Protein AF-A0A1D6QJV2-F1 (afdb_monomer)

Organism: Zea mays (NCBI:txid4577)

Mean predicted aligned error: 17.85 Å

Sequence (329 aa):
MAPPARPPRAGEDLEEGTGESSPPPRSPRASNPDCHEVQRKICERLRQTGRHDRTLADPTFNARFARHLERLPRRYLLDLDLDDKLEDVLLHWGILDECADPNKRPVFRARFIKYKTVPREDDGIGHDQDHEEPCQKLLEDLSLERRKIADRNDSLSISSRGDLKTVLLHEIIFSSIDKPKLLSRLTALLSEVGLNIQEAHVYSTKDGFCLDVFVVDGWKTEETDELIAAIKETLTQKNASPSNSTNSSTPEKIVDLQQQVGDYEIDLSMLTRGDKIASGSSADLYRGTYKGHDVAIKCLRSLYLNNPSEVEFLQEVLILRQDFAIHNC

Foldseek 3Di:
DDDDDDDDDDDDDDDDDDDDDDDDDDDPDPPQPDLVNLLVLLLVLVVVVVPCVVLSPPPCNSVVLSVLSQQWDSVVSVPDPSVPCSVVSVVLVVCVVLQVDPVCPWDKDKAWDDKDKDFDPDPDDDDDDDDDDDPDDDPVVVPPPPDDDDDDDDDDPPDDDGDIDIWTKMKMKIKHFDDPCPVLVLLVLCVVLVKAFLAWDWIATNVRMIIIMTIITRDDDRDCPVVVVSSVVSVVVVVVDPDDDPDDCLVVLLVVLDVLLDDDPQPCVQKAWDAFPDDDPFWTWTWIAHPNDIDIDTGGDPVPPDSSVSSSVSSVSNNVVSVVVVPPD

Secondary structure (DSSP, 8-state):
---PPPPPPP-----------PPP---S---PPPHHHHHHHHHHHHHHH-S-HHHHT-TTHHHHHHHHHHHS-HHHHHH--TTTSHHHHHHHHHHHHHHTSGGGPSEEEEEEEEEEEEE----------------SSSSSGGG--------------------EEEEEEEEEEEEEE--TTHHHHHHHHHHHHT-EEEEEEEEE-TTSEEEEEEEEE---SS--HHHHHHHHHHHHHHHH--S----S-HHHHHHHHHHHH------GGGEEEEEEEEE-SSEEEEEEEETTEEEEEEEE-GGG-SHHHHHHHHHHHHHHHHHHHHT--

InterPro domains:
  IPR002912 ACT domain [PF01842] (171-229)
  IPR002912 ACT domain [PS51671] (171-245)
  IPR010043 Bifunctional uridylyltransferase/uridylyl-removing enzyme [PTHR47320] (160-251)
  IPR011009 Protein kinase-like domain superfamily [SSF56112] (248-322)
  IPR045865 ACT-like domain [SSF55021] (170-235)

pLDDT: mean 72.57, std 21.22, range [28.59, 96.62]

Radius of gyration: 27.38 Å; Cα contacts (8 Å, |Δi|>4): 320; chains: 1; bounding box: 54×128×54 Å

Nearest PDB structures (foldseek):
  6wo1-assembly1_B  TM=7.821E-01  e=2.777E-01  Saccharomyces cerevisiae
  1u8s-assembly1_B  TM=3.225E-01  e=4.456E-02  Vibrio cholerae
  7jsr-assembly1_A  TM=3.335E-01  e=4.456E-02  Mycolicibacterium smegmatis MC2 155
  6u9d-assembly2_S-2  TM=4.796E-01  e=5.898E-01  Saccharomyces cerevisiae
  8gbk-assembly1_G  TM=3.337E-01  e=9.573E-01  Synechocystis sp. PCC 6803 substr. Kazusa

Solvent-accessible surface area (backbone atoms only — not comparable to full-atom values): 20798 Å² total; per-residue (Å²): 136,84,83,88,82,82,85,83,83,92,83,81,85,81,82,81,78,84,77,88,75,83,79,77,89,76,70,86,70,75,75,73,82,49,67,68,57,54,49,49,52,49,54,52,52,47,59,73,67,62,81,44,55,76,61,68,65,38,86,60,39,63,63,55,49,51,55,54,59,70,34,43,47,73,64,61,69,69,72,49,46,81,87,82,42,53,67,52,54,57,50,53,48,51,47,54,59,50,34,67,40,75,90,50,49,70,33,76,49,62,42,61,73,50,79,43,80,38,79,58,86,68,89,76,82,88,81,82,89,78,94,78,88,84,82,89,80,70,73,69,72,78,73,72,80,86,78,83,81,87,84,78,96,73,91,79,84,79,71,98,66,83,68,63,42,80,42,44,33,32,39,38,39,39,28,37,74,57,56,93,66,50,64,57,54,47,56,51,49,42,48,70,76,51,37,45,76,66,44,78,50,77,42,61,30,76,86,46,32,32,45,37,38,33,34,28,32,68,56,91,64,73,68,40,68,64,54,54,47,50,55,50,49,56,53,48,56,58,67,74,50,90,64,91,77,89,82,71,66,56,70,59,53,43,51,54,43,51,60,72,58,46,93,73,84,72,62,61,90,53,47,44,81,56,60,77,74,48,76,58,101,62,33,39,31,23,37,26,35,44,88,88,40,83,40,80,46,78,44,70,45,77,94,56,72,43,71,72,48,48,46,49,47,48,52,52,52,46,48,57,52,47,62,59,59,69,76,76,114

Structure (mmCIF, N/CA/C/O backbone):
data_AF-A0A1D6QJV2-F1
#
_entry.id   AF-A0A1D6QJV2-F1
#
loop_
_atom_site.group_PDB
_atom_site.id
_atom_site.type_symbol
_atom_site.label_atom_id
_atom_site.label_alt_id
_atom_site.label_comp_id
_atom_site.label_asym_id
_atom_site.label_entity_id
_atom_site.label_seq_id
_atom_site.pdbx_PDB_ins_code
_atom_site.Cartn_x
_atom_site.Cartn_y
_atom_site.Cartn_z
_atom_site.occupancy
_atom_site.B_iso_or_equiv
_atom_site.auth_seq_id
_atom_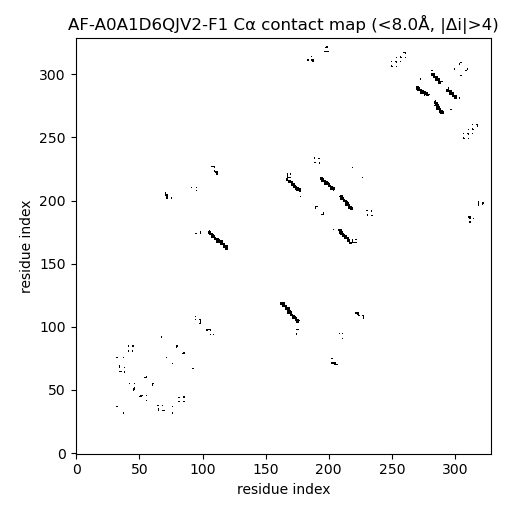site.auth_comp_id
_atom_site.auth_asym_id
_atom_site.auth_atom_id
_atom_site.pdbx_PDB_model_num
ATOM 1 N N . MET A 1 1 ? -8.621 -82.102 5.450 1.00 39.91 1 MET A N 1
ATOM 2 C CA . MET A 1 1 ? -7.358 -81.334 5.526 1.00 39.91 1 MET A CA 1
ATOM 3 C C . MET A 1 1 ? -7.179 -80.591 4.215 1.00 39.91 1 MET A C 1
ATOM 5 O O . MET A 1 1 ? -7.294 -81.217 3.172 1.00 39.91 1 MET A O 1
ATOM 9 N N . ALA A 1 2 ? -7.006 -79.270 4.295 1.00 40.53 2 ALA A N 1
ATOM 10 C CA . ALA A 1 2 ? -6.766 -78.358 3.175 1.00 40.53 2 ALA A CA 1
ATOM 11 C C . ALA A 1 2 ? -5.321 -78.491 2.626 1.00 40.53 2 ALA A C 1
ATOM 13 O O . ALA A 1 2 ? -4.521 -79.235 3.196 1.00 40.53 2 ALA A O 1
ATOM 14 N N . PRO A 1 3 ? -4.958 -77.700 1.603 1.00 47.50 3 PRO A N 1
ATOM 15 C CA . PRO A 1 3 ? -4.314 -76.440 1.971 1.00 47.50 3 PRO A CA 1
ATOM 16 C C . PRO A 1 3 ? -5.036 -75.213 1.386 1.00 47.50 3 PRO A C 1
ATOM 18 O O . PRO A 1 3 ? -5.566 -75.282 0.277 1.00 47.50 3 PRO A O 1
ATOM 21 N N . PRO A 1 4 ? -5.069 -74.083 2.115 1.00 47.97 4 PRO A N 1
ATOM 22 C CA . PRO A 1 4 ? -5.589 -72.825 1.600 1.00 47.97 4 PRO A CA 1
ATOM 23 C C . PRO A 1 4 ? -4.539 -72.086 0.759 1.00 47.97 4 PRO A C 1
ATOM 25 O O . PRO A 1 4 ? -3.358 -72.020 1.111 1.00 47.97 4 PRO A O 1
ATOM 28 N N . ALA A 1 5 ? -5.004 -71.497 -0.342 1.00 42.12 5 ALA A N 1
ATOM 29 C CA . ALA A 1 5 ? -4.245 -70.581 -1.178 1.00 42.12 5 ALA A CA 1
ATOM 30 C C . ALA A 1 5 ? -4.168 -69.182 -0.538 1.00 42.12 5 ALA A C 1
ATOM 32 O O . ALA A 1 5 ? -5.112 -68.694 0.082 1.00 42.12 5 ALA A O 1
ATOM 33 N N . ARG A 1 6 ? -2.997 -68.565 -0.689 1.00 47.88 6 ARG A N 1
ATOM 34 C CA . ARG A 1 6 ? -2.596 -67.238 -0.203 1.00 47.88 6 ARG A CA 1
ATOM 35 C C . ARG A 1 6 ? -3.441 -66.117 -0.852 1.00 47.88 6 ARG A C 1
ATOM 37 O O . ARG A 1 6 ? -3.677 -66.199 -2.055 1.00 47.88 6 ARG A O 1
ATOM 44 N N . PRO A 1 7 ? -3.832 -65.051 -0.124 1.00 45.81 7 PRO A N 1
ATOM 45 C CA . PRO A 1 7 ? -4.563 -63.931 -0.715 1.00 45.81 7 PRO A CA 1
ATOM 46 C C . PRO A 1 7 ? -3.625 -62.996 -1.508 1.00 45.81 7 PRO A C 1
ATOM 48 O O . PRO A 1 7 ? -2.493 -62.759 -1.063 1.00 45.81 7 PRO A O 1
ATOM 51 N N . PRO A 1 8 ? -4.060 -62.439 -2.655 1.00 40.38 8 PRO A N 1
ATOM 52 C CA . PRO A 1 8 ? -3.356 -61.359 -3.331 1.00 40.38 8 PRO A CA 1
ATOM 53 C C . PRO A 1 8 ? -3.698 -59.990 -2.720 1.00 40.38 8 PRO A C 1
ATOM 55 O O . PRO A 1 8 ? -4.749 -59.785 -2.117 1.00 40.38 8 PRO A O 1
ATOM 58 N N . ARG A 1 9 ? -2.729 -59.082 -2.845 1.00 37.91 9 ARG A N 1
ATOM 59 C CA . ARG A 1 9 ? -2.672 -57.741 -2.257 1.00 37.91 9 ARG A CA 1
ATOM 60 C C . ARG A 1 9 ? -3.558 -56.752 -3.017 1.00 37.91 9 ARG A C 1
ATOM 62 O O . ARG A 1 9 ? -3.645 -56.824 -4.236 1.00 37.91 9 ARG A O 1
ATOM 69 N N . ALA A 1 10 ? -4.133 -55.821 -2.260 1.00 37.06 10 ALA A N 1
ATOM 70 C CA . ALA A 1 10 ? -4.864 -54.657 -2.738 1.00 37.06 10 ALA A CA 1
ATOM 71 C C . ALA A 1 10 ? -3.973 -53.707 -3.556 1.00 37.06 10 ALA A C 1
ATOM 73 O O . ALA A 1 10 ? -2.822 -53.453 -3.192 1.00 37.06 10 ALA A O 1
ATOM 74 N N . GLY A 1 11 ? -4.557 -53.179 -4.624 1.00 36.75 11 GLY A N 1
ATOM 75 C CA . GLY A 1 11 ? -4.009 -52.173 -5.521 1.00 36.75 11 GLY A CA 1
ATOM 76 C C . GLY A 1 11 ? -5.011 -51.982 -6.651 1.00 36.75 11 GLY A C 1
ATOM 77 O O . GLY A 1 11 ? -4.835 -52.560 -7.715 1.00 36.75 11 GLY A O 1
ATOM 78 N N . GLU A 1 12 ? -6.113 -51.287 -6.366 1.00 36.50 12 GLU A N 1
ATOM 79 C CA . GLU A 1 12 ? -7.060 -50.848 -7.391 1.00 36.50 12 GLU A CA 1
ATOM 80 C C . GLU A 1 12 ? -6.757 -49.387 -7.720 1.00 36.50 12 GLU A C 1
ATOM 82 O O . GLU A 1 12 ? -6.864 -48.500 -6.870 1.00 36.50 12 GLU A O 1
ATOM 87 N N . ASP A 1 13 ? -6.322 -49.194 -8.961 1.00 36.06 13 ASP A N 1
ATOM 88 C CA . ASP A 1 13 ? -6.214 -47.925 -9.658 1.00 36.06 13 ASP A CA 1
ATOM 89 C C . ASP A 1 13 ? -7.621 -47.332 -9.843 1.00 36.06 13 ASP A C 1
ATOM 91 O O . ASP A 1 13 ? -8.491 -47.952 -10.457 1.00 36.06 13 ASP A O 1
ATOM 95 N N . LEU A 1 14 ? -7.854 -46.128 -9.317 1.00 40.94 14 LEU A N 1
ATOM 96 C CA . LEU A 1 14 ? -9.024 -45.326 -9.669 1.00 40.94 14 LEU A CA 1
ATOM 97 C C . LEU A 1 14 ? -8.637 -44.390 -10.814 1.00 40.94 14 LEU A C 1
ATOM 99 O O . LEU A 1 14 ? -7.935 -43.398 -10.627 1.00 40.94 14 LEU A O 1
ATOM 103 N N . GLU A 1 15 ? -9.097 -44.759 -12.004 1.00 38.75 15 GLU A N 1
ATOM 104 C CA . GLU A 1 15 ? -9.111 -43.954 -13.221 1.00 38.75 15 GLU A CA 1
ATOM 105 C C . GLU A 1 15 ? -9.984 -42.700 -12.993 1.00 38.75 15 GLU A C 1
ATOM 107 O O . GLU A 1 15 ? -11.204 -42.788 -12.838 1.00 38.75 15 GLU A O 1
ATOM 112 N N . GLU A 1 16 ? -9.366 -41.519 -12.933 1.00 37.28 16 GLU A N 1
ATOM 113 C CA . GLU A 1 16 ? -10.069 -40.234 -12.882 1.00 37.28 16 GLU A CA 1
ATOM 114 C C . GLU A 1 16 ? -10.479 -39.837 -14.307 1.00 37.28 16 GLU A C 1
ATOM 116 O O . GLU A 1 16 ? -9.674 -39.365 -15.112 1.00 37.28 16 GLU A O 1
ATOM 121 N N . GLY A 1 17 ? -11.748 -40.080 -14.639 1.00 31.56 17 GLY A N 1
ATOM 122 C CA . GLY A 1 17 ? -12.355 -39.658 -15.895 1.00 31.56 17 GLY A CA 1
ATOM 123 C C . GLY A 1 17 ? -12.442 -38.134 -15.986 1.00 31.56 17 GLY A C 1
ATOM 124 O O . GLY A 1 17 ? -13.140 -37.482 -15.211 1.00 31.56 17 GLY A O 1
ATOM 125 N N . THR A 1 18 ? -11.758 -37.566 -16.974 1.00 39.50 18 THR A N 1
ATOM 126 C CA . THR A 1 18 ? -11.832 -36.154 -17.352 1.00 39.50 18 THR A CA 1
ATOM 127 C C . THR A 1 18 ? -13.219 -35.817 -17.905 1.00 39.50 18 THR A C 1
ATOM 129 O O . THR A 1 18 ? -13.539 -36.141 -19.048 1.00 39.50 18 THR A O 1
ATOM 132 N N . GLY A 1 19 ? -14.046 -35.151 -17.099 1.00 33.31 19 GLY A N 1
ATOM 133 C CA . GLY A 1 19 ? -15.261 -34.479 -17.557 1.00 33.31 19 GLY A CA 1
ATOM 134 C C . GLY A 1 19 ? -14.935 -33.090 -18.106 1.00 33.31 19 GLY A C 1
ATOM 135 O O . GLY A 1 19 ? -14.732 -32.147 -17.344 1.00 33.31 19 GLY A O 1
ATOM 136 N N . GLU A 1 20 ? -14.900 -32.948 -19.429 1.00 35.19 20 GLU A N 1
ATOM 137 C CA . GLU A 1 20 ? -14.826 -31.650 -20.102 1.00 35.19 20 GLU A CA 1
ATOM 138 C C . GLU A 1 20 ? -16.147 -30.886 -19.915 1.00 35.19 20 GLU A C 1
ATOM 140 O O . GLU A 1 20 ? -17.160 -31.193 -20.541 1.00 35.19 20 GLU A O 1
ATOM 145 N N . SER A 1 21 ? -16.153 -29.865 -19.057 1.00 33.66 21 SER A N 1
ATOM 146 C CA . SER A 1 21 ? -17.224 -28.863 -19.024 1.00 33.66 21 SER A CA 1
ATOM 147 C C . SER A 1 21 ? -16.753 -27.596 -19.732 1.00 33.66 21 SER A C 1
ATOM 149 O O . SER A 1 21 ? -15.849 -26.900 -19.269 1.00 33.66 21 SER A O 1
ATOM 151 N N . SER A 1 22 ? -17.361 -27.310 -20.884 1.00 37.72 22 SER A N 1
ATOM 152 C CA . SER A 1 22 ? -17.127 -26.085 -21.657 1.00 37.72 22 SER A CA 1
ATOM 153 C C . SER A 1 22 ? -17.634 -24.849 -20.897 1.00 37.72 22 SER A C 1
ATOM 155 O O . SER A 1 22 ? -18.735 -24.894 -20.345 1.00 37.72 22 SER A O 1
ATOM 157 N N . PRO A 1 23 ? -16.894 -23.724 -20.876 1.00 39.97 23 PRO A N 1
ATOM 158 C CA . PRO A 1 23 ? -17.373 -22.494 -20.256 1.00 39.97 23 PRO A CA 1
ATOM 159 C C . PRO A 1 23 ? -18.418 -21.784 -21.141 1.00 39.97 23 PRO A C 1
ATOM 161 O O . PRO A 1 23 ? -18.352 -21.882 -22.369 1.00 39.97 23 PRO A O 1
ATOM 164 N N . PRO A 1 24 ? -19.359 -21.024 -20.548 1.00 37.75 24 PRO A N 1
ATOM 165 C CA . PRO A 1 24 ? -20.333 -20.238 -21.301 1.00 37.75 24 PRO A CA 1
ATOM 166 C C . PRO A 1 24 ? -19.651 -19.093 -22.078 1.00 37.75 24 PRO A C 1
ATOM 168 O O . PRO A 1 24 ? -18.556 -18.651 -21.702 1.00 37.75 24 PRO A O 1
ATOM 171 N N . PRO A 1 25 ? -20.276 -18.586 -23.160 1.00 39.03 25 PRO A N 1
ATOM 172 C CA . PRO A 1 25 ? -19.702 -17.531 -23.985 1.00 39.03 25 PRO A CA 1
ATOM 173 C C . PRO A 1 25 ? -19.568 -16.246 -23.163 1.00 39.03 25 PRO A C 1
ATOM 175 O O . PRO A 1 25 ? -20.552 -15.663 -22.710 1.00 39.03 25 PRO A O 1
ATOM 178 N N . ARG A 1 26 ? -18.320 -15.822 -22.949 1.00 43.19 26 ARG A N 1
ATOM 179 C CA . ARG A 1 26 ? -17.991 -14.568 -22.267 1.00 43.19 26 ARG A CA 1
ATOM 180 C C . ARG A 1 26 ? -18.525 -13.392 -23.089 1.00 43.19 26 ARG A C 1
ATOM 182 O O . ARG A 1 26 ? -18.261 -13.302 -24.288 1.00 43.19 26 ARG A O 1
ATOM 189 N N . SER A 1 27 ? -19.230 -12.487 -22.417 1.00 41.06 27 SER A N 1
ATOM 190 C CA . SER A 1 27 ? -19.483 -11.110 -22.854 1.00 41.06 27 SER A CA 1
ATOM 191 C C . SER A 1 27 ? -18.167 -10.404 -23.240 1.00 41.06 27 SER A C 1
ATOM 193 O O . SER A 1 27 ? -17.090 -10.896 -22.879 1.00 41.06 27 SER A O 1
ATOM 195 N N . PRO A 1 28 ? -18.202 -9.291 -24.008 1.00 42.78 28 PRO A N 1
ATOM 196 C CA . PRO A 1 28 ? -17.015 -8.722 -24.632 1.00 42.78 28 PRO A CA 1
ATOM 197 C C . PRO A 1 28 ? -15.961 -8.423 -23.575 1.00 42.78 28 PRO A C 1
ATOM 199 O O . PRO A 1 28 ? -16.138 -7.587 -22.695 1.00 42.78 28 PRO A O 1
ATOM 202 N N . ARG A 1 29 ? -14.879 -9.188 -23.670 1.00 43.28 29 ARG A N 1
ATOM 203 C CA . ARG A 1 29 ? -13.637 -9.084 -22.920 1.00 43.28 29 ARG A CA 1
ATOM 204 C C . ARG A 1 29 ? -13.284 -7.602 -22.766 1.00 43.28 29 ARG A C 1
ATOM 206 O O . ARG A 1 29 ? -12.879 -6.985 -23.747 1.00 43.28 29 ARG A O 1
ATOM 213 N N . ALA A 1 30 ? -13.401 -7.053 -21.554 1.00 47.00 30 ALA A N 1
ATOM 214 C CA . ALA A 1 30 ? -12.585 -5.904 -21.186 1.00 47.00 30 ALA A CA 1
ATOM 215 C C . ALA A 1 30 ? -11.153 -6.289 -21.575 1.00 47.00 30 ALA A C 1
ATOM 217 O O . ALA A 1 30 ? -10.653 -7.340 -21.157 1.00 47.00 30 ALA A O 1
ATOM 218 N N . SER A 1 31 ? -10.571 -5.558 -22.521 1.00 56.03 31 SER A N 1
ATOM 219 C CA . SER A 1 31 ? -9.249 -5.844 -23.062 1.00 56.03 31 SER A CA 1
ATOM 220 C C . SER A 1 31 ? -8.279 -5.942 -21.894 1.00 56.03 31 SER A C 1
ATOM 222 O O . SER A 1 31 ? -8.078 -4.961 -21.183 1.00 56.03 31 SER A O 1
ATOM 224 N N . ASN A 1 32 ? -7.732 -7.139 -21.660 1.00 59.25 32 ASN A N 1
ATOM 225 C CA . ASN A 1 32 ? -6.698 -7.328 -20.650 1.00 59.25 32 ASN A CA 1
ATOM 226 C C . ASN A 1 32 ? -5.610 -6.276 -20.905 1.00 59.25 32 ASN A C 1
ATOM 228 O O . ASN A 1 32 ? -5.124 -6.236 -22.040 1.00 59.25 32 ASN A O 1
ATOM 232 N N . PRO A 1 33 ? -5.226 -5.459 -19.909 1.00 63.56 33 PRO A N 1
ATOM 233 C CA . PRO A 1 33 ? -4.169 -4.487 -20.111 1.00 63.56 33 PRO A CA 1
ATOM 234 C C . PRO A 1 33 ? -2.894 -5.236 -20.498 1.00 63.56 33 PRO A C 1
ATOM 236 O O . PRO A 1 33 ? -2.392 -6.071 -19.741 1.00 63.56 33 PRO A O 1
ATOM 239 N N . ASP A 1 34 ? -2.414 -4.990 -21.715 1.00 76.06 34 ASP A N 1
ATOM 240 C CA . ASP A 1 34 ? -1.132 -5.506 -22.173 1.00 76.06 34 ASP A CA 1
ATOM 241 C C . ASP A 1 34 ? -0.036 -4.821 -21.348 1.00 76.06 34 ASP A C 1
ATOM 243 O O . ASP A 1 34 ? 0.051 -3.593 -21.317 1.00 76.06 34 ASP A O 1
ATOM 247 N N . CYS A 1 35 ? 0.797 -5.608 -20.664 1.00 74.69 35 CYS A N 1
ATOM 248 C CA . CYS A 1 35 ? 1.885 -5.093 -19.832 1.00 74.69 35 CYS A CA 1
ATOM 249 C C . CYS A 1 35 ? 2.811 -4.174 -20.640 1.00 74.69 35 CYS A C 1
ATOM 251 O O . CYS A 1 35 ? 3.252 -3.147 -20.129 1.00 74.69 35 CYS A O 1
ATOM 253 N N . HIS A 1 36 ? 3.041 -4.482 -21.922 1.00 78.44 36 HIS A N 1
ATOM 254 C CA . HIS A 1 36 ? 3.826 -3.623 -22.805 1.00 78.44 36 HIS A CA 1
ATOM 255 C C . HIS A 1 36 ? 3.106 -2.319 -23.155 1.00 78.44 36 HIS A C 1
ATOM 257 O O . HIS A 1 36 ? 3.754 -1.285 -23.320 1.00 78.44 36 HIS A O 1
ATOM 263 N N . GLU A 1 37 ? 1.777 -2.336 -23.266 1.00 82.81 37 GLU A N 1
ATOM 264 C CA . GLU A 1 37 ? 0.988 -1.124 -23.477 1.00 82.81 37 GLU A CA 1
ATOM 265 C C . GLU A 1 37 ? 0.992 -0.229 -22.240 1.00 82.81 37 GLU A C 1
ATOM 267 O O . GLU A 1 37 ? 1.257 0.967 -22.365 1.00 82.81 37 GLU A O 1
ATOM 272 N N . VAL A 1 38 ? 0.770 -0.808 -21.058 1.00 82.50 38 VAL A N 1
ATOM 273 C CA . VAL A 1 38 ? 0.824 -0.091 -19.778 1.00 82.50 38 VAL A CA 1
ATOM 274 C C . VAL A 1 38 ? 2.215 0.496 -19.560 1.00 82.50 38 VAL A C 1
ATOM 276 O O . VAL A 1 38 ? 2.342 1.688 -19.294 1.00 82.50 38 VAL A O 1
ATOM 279 N N . GLN A 1 39 ? 3.267 -0.297 -19.773 1.00 85.25 39 GLN A N 1
ATOM 280 C CA . GLN A 1 39 ? 4.645 0.173 -19.684 1.00 85.25 39 GLN A CA 1
ATOM 281 C C . GLN A 1 39 ? 4.907 1.357 -20.621 1.00 85.25 39 GLN A C 1
ATOM 283 O O . GLN A 1 39 ? 5.479 2.360 -20.201 1.00 85.25 39 GLN A O 1
ATOM 288 N N . ARG A 1 40 ? 4.482 1.259 -21.887 1.00 85.00 40 ARG A N 1
ATOM 289 C CA . ARG A 1 40 ? 4.676 2.326 -22.876 1.00 85.00 40 ARG A CA 1
ATOM 290 C C . ARG A 1 40 ? 3.968 3.610 -22.457 1.00 85.00 40 ARG A C 1
ATOM 292 O O . ARG A 1 40 ? 4.589 4.667 -22.514 1.00 85.00 40 ARG A O 1
ATOM 299 N N . LYS A 1 41 ? 2.712 3.507 -22.004 1.00 86.62 41 LYS A N 1
ATOM 300 C CA . LYS A 1 41 ? 1.934 4.645 -21.493 1.00 86.62 41 LYS A CA 1
ATOM 301 C C . LYS A 1 41 ? 2.628 5.284 -20.294 1.00 86.62 41 LYS A C 1
ATOM 303 O O . LYS A 1 41 ? 2.810 6.495 -20.283 1.00 86.62 41 LYS A O 1
ATOM 308 N N . ILE A 1 42 ? 3.095 4.481 -19.337 1.00 85.62 42 ILE A N 1
ATOM 309 C CA . ILE A 1 42 ? 3.823 4.983 -18.166 1.00 85.62 42 ILE A CA 1
ATOM 310 C C . ILE A 1 42 ? 5.096 5.723 -18.589 1.00 85.62 42 ILE A C 1
ATOM 312 O O . ILE A 1 42 ? 5.303 6.861 -18.179 1.00 85.62 42 ILE A O 1
ATOM 316 N N . CYS A 1 43 ? 5.929 5.126 -19.446 1.00 84.81 43 CYS A N 1
ATOM 317 C CA . CYS A 1 43 ? 7.156 5.769 -19.924 1.00 84.81 43 CYS A CA 1
ATOM 318 C C . CYS A 1 43 ? 6.873 7.077 -20.677 1.00 84.81 43 CYS A C 1
ATOM 320 O O . CYS A 1 43 ? 7.604 8.054 -20.514 1.00 84.81 43 CYS A O 1
ATOM 322 N N . GLU A 1 44 ? 5.819 7.115 -21.494 1.00 87.06 44 GLU A N 1
ATOM 323 C CA . GLU A 1 44 ? 5.409 8.323 -22.209 1.00 87.06 44 GLU A CA 1
ATOM 324 C C . GLU A 1 44 ? 4.987 9.434 -21.243 1.00 87.06 44 GLU A C 1
ATOM 326 O O . GLU A 1 44 ? 5.470 10.561 -21.367 1.00 87.06 44 GLU A O 1
ATOM 331 N N . ARG A 1 45 ? 4.160 9.112 -20.241 1.00 84.62 45 ARG A N 1
ATOM 332 C CA . ARG A 1 45 ? 3.719 10.071 -19.219 1.00 84.62 45 ARG A CA 1
ATOM 333 C C . ARG A 1 45 ? 4.887 10.548 -18.350 1.00 84.62 45 ARG A C 1
ATOM 335 O O . ARG A 1 45 ? 5.025 11.749 -18.143 1.00 84.62 45 ARG A O 1
ATOM 342 N N . LEU A 1 46 ? 5.802 9.660 -17.945 1.00 84.00 46 LEU A N 1
ATOM 343 C CA . LEU A 1 46 ? 7.012 10.033 -17.194 1.00 84.00 46 LEU A CA 1
ATOM 344 C C . LEU A 1 46 ? 7.907 10.994 -17.987 1.00 84.00 46 LEU A C 1
ATOM 346 O O . LEU A 1 46 ? 8.538 11.875 -17.408 1.00 84.00 46 LEU A O 1
ATOM 350 N N . ARG A 1 47 ? 7.953 10.851 -19.315 1.00 85.12 47 ARG A N 1
ATOM 351 C CA . ARG A 1 47 ? 8.706 11.763 -20.182 1.00 85.12 47 ARG A CA 1
ATOM 352 C C . ARG A 1 47 ? 8.032 13.131 -20.311 1.00 85.12 47 ARG A C 1
ATOM 354 O O . ARG A 1 47 ? 8.719 14.129 -20.481 1.00 85.12 47 ARG A O 1
ATOM 361 N N . GLN A 1 48 ? 6.704 13.192 -20.225 1.00 85.19 48 GLN A N 1
ATOM 362 C CA . GLN A 1 48 ? 5.960 14.455 -20.259 1.00 85.19 48 GLN A CA 1
ATOM 363 C C . GLN A 1 48 ? 6.163 15.290 -18.987 1.00 85.19 48 GLN A C 1
ATOM 365 O O . GLN A 1 48 ? 6.110 16.514 -19.063 1.00 85.19 48 GLN A O 1
ATOM 370 N N . THR A 1 49 ? 6.421 14.665 -17.830 1.00 81.25 49 THR A N 1
ATOM 371 C CA . THR A 1 49 ? 6.661 15.411 -16.582 1.00 81.25 49 THR A CA 1
ATOM 372 C C . THR A 1 49 ? 8.050 16.051 -16.517 1.00 81.25 49 THR A C 1
ATOM 374 O O . THR A 1 49 ? 8.247 16.976 -15.731 1.00 81.25 49 THR A O 1
ATOM 377 N N . GLY A 1 50 ? 9.024 15.565 -17.301 1.00 78.25 50 GLY A N 1
ATOM 378 C CA . GLY A 1 50 ? 10.404 16.074 -17.350 1.00 78.25 50 GLY A CA 1
ATOM 379 C C . GLY A 1 50 ? 11.226 15.871 -16.066 1.00 78.25 50 GLY A C 1
ATOM 380 O O . GLY A 1 50 ? 12.386 16.273 -15.995 1.00 78.25 50 GLY A O 1
ATOM 381 N N . ARG A 1 51 ? 10.657 15.246 -15.025 1.00 81.00 51 ARG A N 1
ATOM 382 C CA . ARG A 1 51 ? 11.328 15.045 -13.723 1.00 81.00 51 ARG A CA 1
ATOM 383 C C . ARG A 1 51 ? 12.275 13.845 -13.723 1.00 81.00 51 ARG A C 1
ATOM 385 O O . ARG A 1 51 ? 13.194 13.780 -12.909 1.00 81.00 51 ARG A O 1
ATOM 392 N N . HIS A 1 52 ? 12.059 12.893 -14.633 1.00 81.31 52 HIS A N 1
ATOM 393 C CA . HIS A 1 52 ? 12.729 11.590 -14.635 1.00 81.31 52 HIS A CA 1
ATOM 394 C C . HIS A 1 52 ? 13.653 11.367 -15.838 1.00 81.31 52 HIS A C 1
ATOM 396 O O . HIS A 1 52 ? 14.077 10.237 -16.073 1.00 81.31 52 HIS A O 1
ATOM 402 N N . ASP A 1 53 ? 14.025 12.421 -16.568 1.00 79.88 53 ASP A N 1
ATOM 403 C CA . ASP A 1 53 ? 14.823 12.332 -17.801 1.00 79.88 53 ASP A CA 1
ATOM 404 C C . ASP A 1 53 ? 16.123 11.538 -17.631 1.00 79.88 53 ASP A C 1
ATOM 406 O O . ASP A 1 53 ? 16.468 10.720 -18.480 1.00 79.88 53 ASP A O 1
ATOM 410 N N . ARG A 1 54 ? 16.827 11.711 -16.503 1.00 81.88 54 ARG A N 1
ATOM 411 C CA . ARG A 1 54 ? 18.052 10.944 -16.206 1.00 81.88 54 ARG A CA 1
ATOM 412 C C . ARG A 1 54 ? 17.783 9.451 -16.027 1.00 81.88 54 ARG A C 1
ATOM 414 O O . ARG A 1 54 ? 18.569 8.638 -16.495 1.00 81.88 54 ARG A O 1
ATOM 421 N N . THR A 1 55 ? 16.691 9.102 -15.352 1.00 80.25 55 THR A N 1
ATOM 422 C CA . THR A 1 55 ? 16.291 7.709 -15.117 1.00 80.25 55 THR A CA 1
ATOM 423 C C . THR A 1 55 ? 15.828 7.054 -16.416 1.00 80.25 55 THR A C 1
ATOM 425 O O . THR A 1 55 ? 16.199 5.919 -16.695 1.00 80.25 55 THR A O 1
ATOM 428 N N . LEU A 1 56 ? 15.071 7.784 -17.241 1.00 82.38 56 LEU A N 1
ATOM 429 C CA . LEU A 1 56 ? 14.591 7.316 -18.545 1.00 82.38 56 LEU A CA 1
ATOM 430 C C . LEU A 1 56 ? 15.710 7.207 -19.593 1.00 82.38 56 LEU A C 1
ATOM 432 O O . LEU A 1 56 ? 15.581 6.434 -20.540 1.00 82.38 56 LEU A O 1
ATOM 436 N N . ALA A 1 57 ? 16.799 7.966 -19.435 1.00 84.50 57 ALA A N 1
ATOM 437 C CA . ALA A 1 57 ? 17.965 7.907 -20.314 1.00 84.50 57 ALA A CA 1
ATOM 438 C C . ALA A 1 57 ? 18.834 6.653 -20.105 1.00 84.50 57 ALA A C 1
ATOM 440 O O . ALA A 1 57 ? 19.659 6.349 -20.967 1.00 84.50 57 ALA A O 1
ATOM 441 N N . ASP A 1 58 ? 18.672 5.923 -18.993 1.00 88.00 58 ASP A N 1
ATOM 442 C CA . ASP A 1 58 ? 19.367 4.652 -18.766 1.00 88.00 58 ASP A CA 1
ATOM 443 C C . ASP A 1 58 ? 18.875 3.598 -19.783 1.00 88.00 58 ASP A C 1
ATOM 445 O O . ASP A 1 58 ? 17.700 3.216 -19.758 1.00 88.00 58 ASP A O 1
ATOM 449 N N . PRO A 1 59 ? 19.752 3.060 -20.656 1.00 88.19 59 PRO A N 1
ATOM 450 C CA . PRO A 1 59 ? 19.369 2.061 -21.655 1.00 88.19 59 PRO A CA 1
ATOM 451 C C . PRO A 1 59 ? 18.758 0.787 -21.055 1.00 88.19 59 PRO A C 1
ATOM 453 O O . PRO A 1 59 ? 17.997 0.085 -21.722 1.00 88.19 59 PRO A O 1
ATOM 456 N N . THR A 1 60 ? 19.079 0.474 -19.797 1.00 89.94 60 THR A N 1
ATOM 457 C CA . THR A 1 60 ? 18.573 -0.711 -19.093 1.00 89.94 60 THR A CA 1
ATOM 458 C C . THR A 1 60 ? 17.235 -0.475 -18.396 1.00 89.94 60 THR A C 1
ATOM 460 O O . THR A 1 60 ? 16.582 -1.446 -17.998 1.00 89.94 60 THR A O 1
ATOM 463 N N . PHE A 1 61 ? 16.792 0.785 -18.282 1.00 88.81 61 PHE A N 1
ATOM 464 C CA . PHE A 1 61 ? 15.576 1.168 -17.566 1.00 88.81 61 PHE A CA 1
ATOM 465 C C . PHE A 1 61 ? 14.363 0.383 -18.057 1.00 88.81 61 PHE A C 1
ATOM 467 O O . PHE A 1 61 ? 13.697 -0.268 -17.260 1.00 88.81 61 PHE A O 1
ATOM 474 N N . ASN A 1 62 ? 14.115 0.370 -19.370 1.00 87.62 62 ASN A N 1
ATOM 475 C CA . ASN A 1 62 ? 12.931 -0.280 -19.935 1.00 87.62 62 ASN A CA 1
ATOM 476 C C . ASN A 1 62 ? 12.891 -1.786 -19.643 1.00 87.62 62 ASN A C 1
ATOM 478 O O . ASN A 1 62 ? 11.837 -2.314 -19.302 1.00 87.62 62 ASN A O 1
ATOM 482 N N . ALA A 1 63 ? 14.027 -2.481 -19.723 1.00 88.81 63 ALA A N 1
ATOM 483 C CA . ALA A 1 63 ? 14.080 -3.910 -19.420 1.00 88.81 63 ALA A CA 1
ATOM 484 C C . ALA A 1 63 ? 13.840 -4.181 -17.925 1.00 88.81 63 ALA A C 1
ATOM 486 O O . ALA A 1 63 ? 13.086 -5.083 -17.557 1.00 88.81 63 ALA A O 1
ATOM 487 N N . ARG A 1 64 ? 14.446 -3.373 -17.046 1.00 90.50 64 ARG A N 1
ATOM 488 C CA . ARG A 1 64 ? 14.257 -3.491 -15.594 1.00 90.50 64 ARG A CA 1
ATOM 489 C C . ARG A 1 64 ? 12.831 -3.136 -15.172 1.00 90.50 64 ARG A C 1
ATOM 491 O O . ARG A 1 64 ? 12.276 -3.811 -14.309 1.00 90.50 64 ARG A O 1
ATOM 498 N N . PHE A 1 65 ? 12.246 -2.120 -15.797 1.00 90.31 65 PHE A N 1
ATOM 499 C CA . PHE A 1 65 ? 10.895 -1.659 -15.512 1.00 90.31 65 PHE A CA 1
ATOM 500 C C . PHE A 1 65 ? 9.840 -2.656 -15.997 1.00 90.31 65 PHE A C 1
ATOM 502 O O . PHE A 1 65 ? 8.907 -2.955 -15.259 1.00 90.31 65 PHE A O 1
ATOM 509 N N . ALA A 1 66 ? 10.035 -3.264 -17.172 1.00 89.62 66 ALA A N 1
ATOM 510 C CA . ALA A 1 66 ? 9.197 -4.371 -17.636 1.00 89.62 66 ALA A CA 1
ATOM 511 C C . ALA A 1 66 ? 9.174 -5.510 -16.605 1.00 89.62 66 ALA A C 1
ATOM 513 O O . ALA A 1 66 ? 8.109 -5.920 -16.151 1.00 89.62 66 ALA A O 1
ATOM 514 N N . ARG A 1 67 ? 10.356 -5.940 -16.137 1.00 90.69 67 ARG A N 1
ATOM 515 C CA . ARG A 1 67 ? 10.476 -6.974 -15.098 1.00 90.69 67 ARG A CA 1
ATOM 516 C C . ARG A 1 67 ? 9.800 -6.567 -13.783 1.00 90.69 67 ARG A C 1
ATOM 518 O O . ARG A 1 67 ? 9.233 -7.413 -13.095 1.00 90.69 67 ARG A O 1
ATOM 525 N N . HIS A 1 68 ? 9.872 -5.286 -13.422 1.00 91.69 68 HIS A N 1
ATOM 526 C CA . HIS A 1 68 ? 9.191 -4.748 -12.247 1.00 91.69 68 HIS A CA 1
ATOM 527 C C . HIS A 1 68 ? 7.660 -4.850 -12.368 1.00 91.69 68 HIS A C 1
ATOM 529 O O . HIS A 1 68 ? 7.006 -5.325 -11.443 1.00 91.69 68 HIS A O 1
ATOM 535 N N . LEU A 1 69 ? 7.086 -4.464 -13.508 1.00 90.62 69 LEU A N 1
ATOM 536 C CA . LEU A 1 69 ? 5.643 -4.585 -13.736 1.00 90.62 69 LEU A CA 1
ATOM 537 C C . LEU A 1 69 ? 5.205 -6.054 -13.810 1.00 90.62 69 LEU A C 1
ATOM 539 O O . LEU A 1 69 ? 4.165 -6.421 -13.271 1.00 90.62 69 LEU A O 1
ATOM 543 N N . GLU A 1 70 ? 6.025 -6.924 -14.403 1.00 90.50 70 GLU A N 1
ATOM 544 C CA . GLU A 1 70 ? 5.736 -8.356 -14.511 1.00 90.50 70 GLU A CA 1
ATOM 545 C C . GLU A 1 70 ? 5.691 -9.082 -13.163 1.00 90.50 70 GLU A C 1
ATOM 547 O O . GLU A 1 70 ? 4.970 -10.083 -13.049 1.00 90.50 70 GLU A O 1
ATOM 552 N N . ARG A 1 71 ? 6.443 -8.624 -12.149 1.00 92.06 71 ARG A N 1
ATOM 553 C CA . ARG A 1 71 ? 6.397 -9.225 -10.803 1.00 92.06 71 ARG A CA 1
ATOM 554 C C . ARG A 1 71 ? 5.164 -8.815 -10.001 1.00 92.06 71 ARG A C 1
ATOM 556 O O . ARG A 1 71 ? 4.817 -9.529 -9.063 1.00 92.06 71 ARG A O 1
ATOM 563 N N . LEU A 1 72 ? 4.516 -7.706 -10.347 1.00 91.81 72 LEU A N 1
ATOM 564 C CA . LEU A 1 72 ? 3.341 -7.211 -9.637 1.00 91.81 72 LEU A CA 1
ATOM 565 C C . LEU A 1 72 ? 2.068 -7.953 -10.085 1.00 91.81 72 LEU A C 1
ATOM 567 O O . LEU A 1 72 ? 1.980 -8.441 -11.220 1.00 91.81 72 LEU A O 1
ATOM 571 N N . PRO A 1 73 ? 1.070 -8.096 -9.1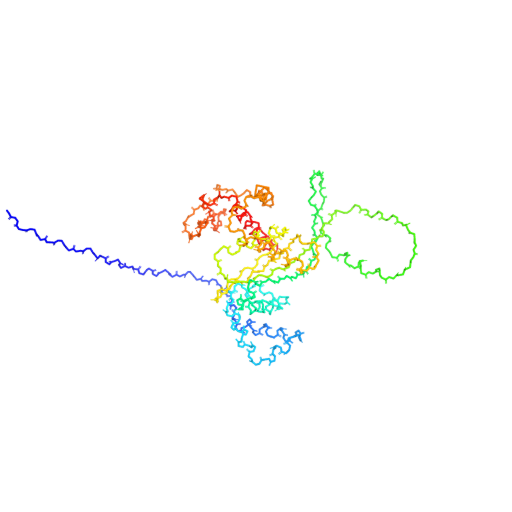97 1.00 89.88 73 PRO A N 1
ATOM 572 C CA . PRO A 1 73 ? -0.201 -8.704 -9.559 1.00 89.88 73 PRO A CA 1
ATOM 573 C C . PRO A 1 73 ? -0.967 -7.800 -10.529 1.00 89.88 73 PRO A C 1
ATOM 575 O O . PRO A 1 73 ? -0.856 -6.581 -10.486 1.00 89.88 73 PRO A O 1
ATOM 578 N N . ARG A 1 74 ? -1.820 -8.387 -11.377 1.00 85.19 74 ARG A N 1
ATOM 579 C CA . ARG A 1 74 ? -2.605 -7.618 -12.365 1.00 85.19 74 ARG A CA 1
ATOM 580 C C . ARG A 1 74 ? -3.451 -6.511 -11.743 1.00 85.19 74 ARG A C 1
ATOM 582 O O . ARG A 1 74 ? -3.625 -5.483 -12.378 1.00 85.19 74 ARG A O 1
ATOM 589 N N . ARG A 1 75 ? -3.963 -6.744 -10.530 1.00 86.25 75 ARG A N 1
ATOM 590 C CA . ARG A 1 75 ? -4.780 -5.777 -9.792 1.00 86.25 75 ARG A CA 1
ATOM 591 C C . ARG A 1 75 ? -4.040 -4.455 -9.591 1.00 86.25 75 ARG A C 1
ATOM 593 O O . ARG A 1 75 ? -4.606 -3.426 -9.908 1.00 86.25 75 ARG A O 1
ATOM 600 N N . TYR A 1 76 ? -2.747 -4.514 -9.268 1.00 89.19 76 TYR A N 1
ATOM 601 C CA . TYR A 1 76 ? -1.901 -3.328 -9.153 1.00 89.19 76 TYR A CA 1
ATOM 602 C C . TYR A 1 76 ? -2.004 -2.428 -10.388 1.00 89.19 76 TYR A C 1
ATOM 604 O O . TYR A 1 76 ? -2.182 -1.232 -10.256 1.00 89.19 76 TYR A O 1
ATOM 612 N N . LEU A 1 77 ? -1.956 -2.999 -11.598 1.00 83.56 77 LEU A N 1
ATOM 613 C CA . LEU A 1 77 ? -2.029 -2.224 -12.843 1.00 83.56 77 LEU A CA 1
ATOM 614 C C . LEU A 1 77 ? -3.414 -1.620 -13.113 1.00 83.56 77 LEU A C 1
ATOM 616 O O . LEU A 1 77 ? -3.505 -0.687 -13.902 1.00 83.56 77 LEU A O 1
ATOM 620 N N . LEU A 1 78 ? -4.472 -2.182 -12.524 1.00 82.00 78 LEU A N 1
ATOM 621 C CA . LEU A 1 78 ? -5.835 -1.656 -12.624 1.00 82.00 78 LEU A CA 1
ATOM 622 C C . LEU A 1 78 ? -6.066 -0.516 -11.628 1.00 82.00 78 LEU A C 1
ATOM 624 O O . LEU A 1 78 ? -6.798 0.412 -11.950 1.00 82.00 78 LEU A O 1
ATOM 628 N N . ASP A 1 79 ? -5.413 -0.578 -10.467 1.00 79.12 79 ASP A N 1
ATOM 629 C CA . ASP A 1 79 ? -5.516 0.428 -9.404 1.00 79.12 79 ASP A CA 1
ATOM 630 C C . ASP A 1 79 ? -4.656 1.678 -9.695 1.00 79.12 79 ASP A C 1
ATOM 632 O O . ASP A 1 79 ? -4.772 2.704 -9.019 1.00 79.12 79 ASP A O 1
ATOM 636 N N . LEU A 1 80 ? -3.782 1.608 -10.709 1.00 74.94 80 LEU A N 1
ATOM 637 C CA . LEU A 1 80 ? -3.009 2.749 -11.188 1.00 74.94 80 LEU A CA 1
ATOM 638 C C . LEU A 1 80 ? -3.888 3.709 -11.985 1.00 74.94 80 LEU A C 1
ATOM 640 O O . LEU A 1 80 ? -4.188 3.476 -13.157 1.00 74.94 80 LEU A O 1
ATOM 644 N N . ASP A 1 81 ? -4.177 4.855 -11.384 1.00 71.62 81 ASP A N 1
ATOM 645 C CA . ASP A 1 81 ? -4.557 6.033 -12.147 1.00 71.62 81 ASP A CA 1
ATOM 646 C C . ASP A 1 81 ? -3.307 6.609 -12.838 1.00 71.62 81 ASP A C 1
ATOM 648 O O . ASP A 1 81 ? -2.389 7.114 -12.188 1.00 71.62 81 ASP A O 1
ATOM 652 N N . LEU A 1 82 ? -3.234 6.484 -14.167 1.00 67.50 82 LEU A N 1
ATOM 653 C CA . LEU A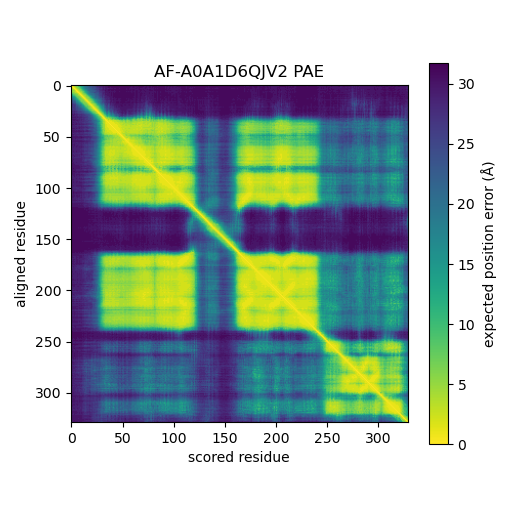 1 82 ? -2.087 6.946 -14.958 1.00 67.50 82 LEU A CA 1
ATOM 654 C C . LEU A 1 82 ? -1.969 8.475 -15.021 1.00 67.50 82 LEU A C 1
ATOM 656 O O . LEU A 1 82 ? -0.941 8.970 -15.498 1.00 67.50 82 LEU A O 1
ATOM 660 N N . ASP A 1 83 ? -2.991 9.204 -14.574 1.00 66.88 83 ASP A N 1
ATOM 661 C CA . ASP A 1 83 ? -2.978 10.660 -14.552 1.00 66.88 83 ASP A CA 1
ATOM 662 C C . ASP A 1 83 ? -2.432 11.213 -13.232 1.00 66.88 83 ASP A C 1
ATOM 664 O O . ASP A 1 83 ? -1.584 12.107 -13.277 1.00 66.88 83 ASP A O 1
ATOM 668 N N . ASP A 1 84 ? -2.786 10.603 -12.096 1.00 70.00 84 ASP A N 1
ATOM 669 C CA . ASP A 1 84 ? -2.417 11.115 -10.766 1.00 70.00 84 ASP A CA 1
ATOM 670 C C . ASP A 1 84 ? -1.421 10.233 -9.986 1.00 70.00 84 ASP A C 1
ATOM 672 O O . ASP A 1 84 ? -0.636 10.747 -9.189 1.00 70.00 84 ASP A O 1
ATOM 676 N N . LYS A 1 85 ? -1.383 8.913 -10.225 1.00 74.31 85 LYS A N 1
ATOM 677 C CA . LYS A 1 85 ? -0.604 7.939 -9.421 1.00 74.31 85 LYS A CA 1
ATOM 678 C C . LYS A 1 85 ? 0.639 7.390 -10.125 1.00 74.31 85 LYS A C 1
ATOM 680 O O . LYS A 1 85 ? 1.205 6.366 -9.740 1.00 74.31 85 LYS A O 1
ATOM 685 N N . LEU A 1 86 ? 1.114 8.060 -11.171 1.00 79.69 86 LEU A N 1
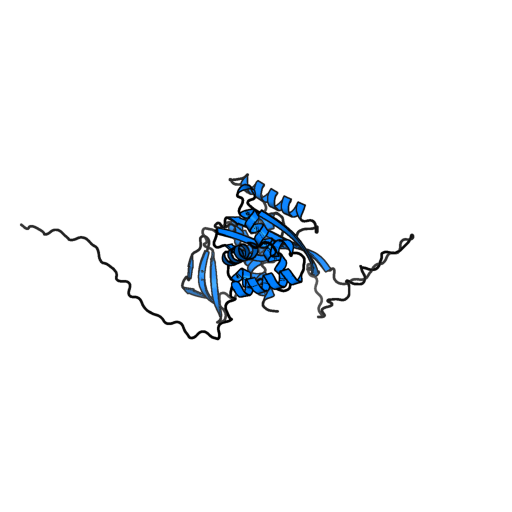ATOM 686 C CA . LEU A 1 86 ? 2.278 7.601 -11.934 1.00 79.69 86 LEU A CA 1
ATOM 687 C C . LEU A 1 86 ? 3.573 7.588 -11.109 1.00 79.69 86 LEU A C 1
ATOM 689 O O . LEU A 1 86 ? 4.395 6.677 -11.236 1.00 79.69 86 LEU A O 1
ATOM 693 N N . GLU A 1 87 ? 3.762 8.607 -10.269 1.00 82.75 87 GLU A N 1
ATOM 694 C CA . GLU A 1 87 ? 4.943 8.722 -9.406 1.00 82.75 87 GLU A CA 1
ATOM 695 C C . GLU A 1 87 ? 4.971 7.618 -8.345 1.00 82.75 87 GLU A C 1
ATOM 697 O O . GLU A 1 87 ? 6.048 7.140 -7.975 1.00 82.75 87 GLU A O 1
ATOM 702 N N . ASP A 1 88 ? 3.795 7.128 -7.950 1.00 88.00 88 ASP A N 1
ATOM 703 C CA . ASP A 1 88 ? 3.659 6.032 -6.997 1.00 88.00 88 ASP A CA 1
ATOM 704 C C . ASP A 1 88 ? 4.242 4.737 -7.565 1.00 88.00 88 ASP A C 1
ATOM 706 O O . ASP A 1 88 ? 4.850 3.964 -6.832 1.00 88.00 88 ASP A O 1
ATOM 710 N N . VAL A 1 89 ? 4.189 4.523 -8.886 1.00 89.38 89 VAL A N 1
ATOM 711 C CA . VAL A 1 89 ? 4.824 3.353 -9.515 1.00 89.38 89 VAL A CA 1
ATOM 712 C C . VAL A 1 89 ? 6.333 3.347 -9.292 1.00 89.38 89 VAL A C 1
ATOM 714 O O . VAL A 1 89 ? 6.914 2.313 -8.956 1.00 89.38 89 VAL A O 1
ATOM 717 N N . LEU A 1 90 ? 6.982 4.500 -9.461 1.00 89.44 90 LEU A N 1
ATOM 718 C CA . LEU A 1 90 ? 8.420 4.622 -9.231 1.00 89.44 90 LEU A CA 1
ATOM 719 C C . LEU A 1 90 ? 8.756 4.524 -7.741 1.00 89.44 90 LEU A C 1
ATOM 721 O O . LEU A 1 90 ? 9.766 3.916 -7.383 1.00 89.44 90 LEU A O 1
ATOM 725 N N . LEU A 1 91 ? 7.898 5.069 -6.876 1.00 92.00 91 LEU A N 1
ATOM 726 C CA . LEU A 1 91 ? 8.031 4.958 -5.427 1.00 92.00 91 LEU A CA 1
ATOM 727 C C . LEU A 1 91 ? 7.951 3.498 -4.963 1.00 92.00 91 LEU A C 1
ATOM 729 O O . LEU A 1 91 ? 8.849 3.025 -4.264 1.00 92.00 91 LEU A O 1
ATOM 733 N N . HIS A 1 92 ? 6.921 2.768 -5.391 1.00 94.44 92 HIS A N 1
ATOM 734 C CA . HIS A 1 92 ? 6.716 1.350 -5.101 1.00 94.44 92 HIS A CA 1
ATOM 735 C C . HIS A 1 92 ? 7.854 0.492 -5.645 1.00 94.44 92 HIS A C 1
ATOM 737 O O . HIS A 1 92 ? 8.323 -0.427 -4.966 1.00 94.44 92 HIS A O 1
ATOM 743 N N . TRP A 1 93 ? 8.363 0.816 -6.837 1.00 93.75 93 TRP A N 1
ATOM 744 C CA . TRP A 1 93 ? 9.564 0.176 -7.353 1.00 93.75 93 TRP A CA 1
ATOM 745 C C . TRP A 1 93 ? 10.764 0.418 -6.439 1.00 93.75 93 TRP A C 1
ATOM 747 O O . TRP A 1 93 ? 11.386 -0.552 -6.006 1.00 93.75 93 TRP A O 1
ATOM 757 N N . GLY A 1 94 ? 11.043 1.669 -6.070 1.00 93.62 94 GLY A N 1
ATOM 758 C CA . GLY A 1 94 ? 12.132 1.999 -5.151 1.00 93.62 94 GLY A CA 1
ATOM 759 C C . GLY A 1 94 ? 12.018 1.272 -3.808 1.00 93.62 94 GLY A C 1
ATOM 760 O O . GLY A 1 94 ? 13.003 0.725 -3.324 1.00 93.62 94 GLY A O 1
ATOM 761 N N . ILE A 1 95 ? 10.814 1.195 -3.234 1.00 95.81 95 ILE A N 1
ATOM 762 C CA . ILE A 1 95 ? 10.548 0.476 -1.976 1.00 95.81 95 ILE A CA 1
ATOM 763 C C . ILE A 1 95 ? 10.839 -1.017 -2.112 1.00 95.81 95 ILE A C 1
ATOM 765 O O . ILE A 1 95 ? 11.511 -1.588 -1.257 1.00 95.81 95 ILE A O 1
ATOM 769 N N . LEU A 1 96 ? 10.373 -1.655 -3.185 1.00 95.38 96 LEU A N 1
ATOM 770 C CA . LEU A 1 96 ? 10.617 -3.078 -3.412 1.00 95.38 96 LEU A CA 1
ATOM 771 C C . LEU A 1 96 ? 12.094 -3.377 -3.729 1.00 95.38 96 LEU A C 1
ATOM 773 O O . LEU A 1 96 ? 12.592 -4.433 -3.346 1.00 95.38 96 LEU A O 1
ATOM 777 N N . ASP A 1 97 ? 12.806 -2.470 -4.406 1.00 93.69 97 ASP A N 1
ATOM 778 C CA . ASP A 1 97 ? 14.253 -2.593 -4.636 1.00 93.69 97 ASP A CA 1
ATOM 779 C C . ASP A 1 97 ? 15.043 -2.410 -3.328 1.00 93.69 97 ASP A C 1
ATOM 781 O O . ASP A 1 97 ? 15.979 -3.164 -3.067 1.00 93.69 97 ASP A O 1
ATOM 785 N N . GLU A 1 98 ? 14.647 -1.479 -2.455 1.00 94.50 98 GLU A N 1
ATOM 786 C CA . GLU A 1 98 ? 15.208 -1.364 -1.101 1.00 94.50 98 GLU A CA 1
ATOM 787 C C . GLU A 1 98 ? 14.910 -2.608 -0.263 1.00 94.50 98 GLU A C 1
ATOM 789 O O . GLU A 1 98 ? 15.802 -3.139 0.401 1.00 94.50 98 GLU A O 1
ATOM 794 N N . CYS A 1 99 ? 13.681 -3.118 -0.348 1.00 94.44 99 CYS A N 1
ATOM 795 C CA . CYS A 1 99 ? 13.262 -4.335 0.326 1.00 94.44 99 CYS A CA 1
ATOM 796 C C . CYS A 1 99 ? 13.992 -5.568 -0.220 1.00 94.44 99 CYS A C 1
ATOM 798 O O . CYS A 1 99 ? 14.054 -6.584 0.463 1.00 94.44 99 CYS A O 1
ATOM 800 N N . ALA A 1 100 ? 14.619 -5.523 -1.398 1.00 91.12 100 ALA A N 1
ATOM 801 C CA . ALA A 1 100 ? 15.452 -6.626 -1.865 1.00 91.12 100 ALA A CA 1
ATOM 802 C C . ALA A 1 100 ? 16.691 -6.846 -0.970 1.00 91.12 100 ALA A C 1
ATOM 804 O O . ALA A 1 100 ? 17.138 -7.987 -0.853 1.00 91.12 100 ALA A O 1
ATOM 805 N N . ASP A 1 101 ? 17.185 -5.824 -0.263 1.00 93.31 101 ASP A N 1
ATOM 806 C CA . ASP A 1 101 ? 18.280 -5.941 0.711 1.00 93.31 101 ASP A CA 1
ATOM 807 C C . ASP A 1 101 ? 17.769 -6.484 2.062 1.00 93.31 101 ASP A C 1
ATOM 809 O O . ASP A 1 101 ? 16.975 -5.813 2.726 1.00 93.31 101 ASP A O 1
ATOM 813 N N . PRO A 1 102 ? 18.217 -7.670 2.525 1.00 91.00 102 PRO A N 1
ATOM 814 C CA . PRO A 1 102 ? 17.790 -8.238 3.804 1.00 91.00 102 PRO A CA 1
ATOM 815 C C . PRO A 1 102 ? 18.025 -7.330 5.017 1.00 91.00 102 PRO A C 1
ATOM 817 O O . PRO A 1 102 ? 17.248 -7.401 5.965 1.00 91.00 102 PRO A O 1
ATOM 820 N N . ASN A 1 103 ? 19.049 -6.471 4.991 1.00 91.94 103 ASN A N 1
ATOM 821 C CA . ASN A 1 103 ? 19.389 -5.592 6.117 1.00 91.94 103 ASN A CA 1
ATOM 822 C C . ASN A 1 103 ? 18.469 -4.372 6.224 1.00 91.94 103 ASN A C 1
ATOM 824 O O . ASN A 1 103 ? 18.439 -3.711 7.260 1.00 91.94 103 ASN A O 1
ATOM 828 N N . LYS A 1 104 ? 17.730 -4.060 5.156 1.00 90.19 104 LYS A N 1
ATOM 829 C CA . LYS A 1 104 ? 16.775 -2.946 5.117 1.00 90.19 104 LYS A CA 1
ATOM 830 C C . LYS A 1 104 ? 15.347 -3.382 5.427 1.00 90.19 104 LYS A C 1
ATOM 832 O O . LYS A 1 104 ? 14.463 -2.538 5.512 1.00 90.19 104 LYS A O 1
ATOM 837 N N . ARG A 1 105 ? 15.105 -4.688 5.580 1.00 89.12 105 ARG A N 1
ATOM 838 C CA . ARG A 1 105 ? 13.770 -5.238 5.838 1.00 89.12 105 ARG A CA 1
ATOM 839 C C . ARG A 1 105 ? 13.404 -5.160 7.328 1.00 89.12 105 ARG A C 1
ATOM 841 O O . ARG A 1 105 ? 14.254 -5.447 8.169 1.00 89.12 105 ARG A O 1
ATOM 848 N N . PRO A 1 106 ? 12.118 -4.942 7.655 1.00 91.69 106 PRO A N 1
ATOM 849 C CA . PRO A 1 106 ? 11.060 -4.480 6.751 1.00 91.69 106 PRO A CA 1
ATOM 850 C C . PRO A 1 106 ? 11.242 -3.004 6.361 1.00 91.69 106 PRO A C 1
ATOM 852 O O . PRO A 1 106 ? 11.743 -2.207 7.154 1.00 91.69 106 PRO A O 1
ATOM 855 N N . VAL A 1 107 ? 10.794 -2.640 5.157 1.00 95.19 107 VAL A N 1
ATOM 856 C CA . VAL A 1 107 ? 10.825 -1.253 4.676 1.00 95.19 107 VAL A CA 1
ATOM 857 C C . VAL A 1 107 ? 9.496 -0.582 5.006 1.00 95.19 107 VAL A C 1
ATOM 859 O O . VAL A 1 107 ? 8.435 -1.105 4.672 1.00 95.19 107 VAL A O 1
ATOM 862 N N . PHE A 1 108 ? 9.573 0.587 5.639 1.00 94.38 108 PHE A N 1
ATOM 863 C CA . PHE A 1 108 ? 8.439 1.475 5.878 1.00 94.38 108 PHE A CA 1
ATOM 864 C C . PHE A 1 108 ? 8.718 2.828 5.227 1.00 94.38 108 PHE A C 1
ATOM 866 O O . PHE A 1 108 ? 9.797 3.395 5.423 1.00 94.38 108 PHE A O 1
ATOM 873 N N . ARG A 1 109 ? 7.734 3.358 4.506 1.00 95.81 109 ARG A N 1
ATOM 874 C CA . ARG A 1 109 ? 7.659 4.765 4.104 1.00 95.81 109 ARG A CA 1
ATOM 875 C C . ARG A 1 109 ? 6.324 5.343 4.533 1.00 95.81 109 ARG A C 1
ATOM 877 O O . ARG A 1 109 ? 5.336 4.621 4.582 1.00 95.81 109 ARG A 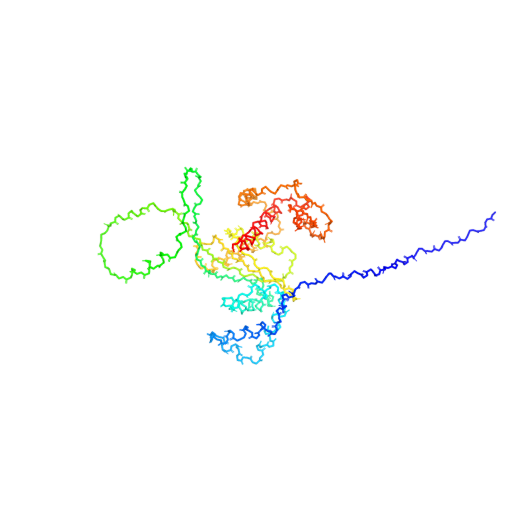O 1
ATOM 884 N N . ALA A 1 110 ? 6.308 6.640 4.806 1.00 96.25 110 ALA A N 1
ATOM 885 C CA . ALA A 1 110 ? 5.078 7.376 5.015 1.00 96.25 110 ALA A CA 1
ATOM 886 C C . ALA A 1 110 ? 5.162 8.746 4.341 1.00 96.25 110 ALA A C 1
ATOM 888 O O . ALA A 1 110 ? 6.255 9.290 4.172 1.00 96.25 110 ALA A O 1
ATOM 889 N N . ARG A 1 111 ? 4.011 9.283 3.936 1.00 95.56 111 ARG A N 1
ATOM 890 C CA . ARG A 1 111 ? 3.875 10.662 3.452 1.00 95.56 111 ARG A CA 1
ATOM 891 C C . ARG A 1 111 ? 2.524 11.235 3.861 1.00 95.56 111 ARG A C 1
ATOM 893 O O . ARG A 1 111 ? 1.530 10.516 3.908 1.00 95.56 111 ARG A O 1
ATOM 900 N N . PHE A 1 112 ? 2.488 12.529 4.142 1.00 95.81 112 PHE A N 1
ATOM 901 C CA . PHE A 1 112 ? 1.230 13.255 4.260 1.00 95.81 112 PHE A CA 1
ATOM 902 C C . PHE A 1 112 ? 0.573 13.376 2.879 1.00 95.81 112 PHE A C 1
ATOM 904 O O . PHE A 1 112 ? 1.260 13.651 1.894 1.00 95.81 112 PHE A O 1
ATOM 911 N N . ILE A 1 113 ? -0.741 13.150 2.807 1.00 92.38 113 ILE A N 1
ATOM 912 C CA . ILE A 1 113 ? -1.503 13.238 1.556 1.00 92.38 113 ILE A CA 1
ATOM 913 C C . ILE A 1 113 ? -2.298 14.542 1.517 1.00 92.38 113 ILE A C 1
ATOM 915 O O . ILE A 1 113 ? -2.117 15.356 0.615 1.00 92.38 113 ILE A O 1
ATOM 919 N N . LYS A 1 114 ? -3.241 14.705 2.455 1.00 92.50 114 LYS A N 1
ATOM 920 C CA . LYS A 1 114 ? -4.198 15.818 2.469 1.00 92.50 114 LYS A CA 1
ATOM 921 C C . LYS A 1 114 ? -4.964 15.906 3.785 1.00 92.50 114 LYS A C 1
ATOM 923 O O . LYS A 1 114 ? -4.977 14.979 4.593 1.00 92.50 114 LYS A O 1
ATOM 928 N N . TYR A 1 115 ? -5.688 17.007 3.937 1.00 91.31 115 TYR A N 1
ATOM 929 C CA . TYR A 1 115 ? -6.694 17.196 4.976 1.00 91.31 115 TYR A CA 1
ATOM 930 C C . TYR A 1 115 ? -8.062 16.668 4.525 1.00 91.31 115 TYR A C 1
ATOM 932 O O . TYR A 1 115 ? -8.431 16.785 3.355 1.00 91.31 115 TYR A O 1
ATOM 940 N N . LYS A 1 116 ? -8.837 16.138 5.469 1.00 86.69 116 LYS A N 1
ATOM 941 C CA . LYS A 1 116 ? -10.248 15.770 5.314 1.00 86.69 116 LYS A CA 1
ATOM 942 C C . LYS A 1 116 ? -11.054 16.491 6.392 1.00 86.69 116 LYS A C 1
ATOM 944 O O . LYS A 1 116 ? -10.720 16.413 7.570 1.00 86.69 116 LYS A O 1
ATOM 949 N N . THR A 1 117 ? -12.105 17.203 6.004 1.00 83.81 117 THR A N 1
ATOM 950 C CA . THR A 1 117 ? -13.076 17.770 6.949 1.00 83.81 117 THR A CA 1
ATOM 951 C C . THR A 1 117 ? -14.171 16.749 7.197 1.00 83.81 117 THR A C 1
ATOM 953 O O . THR A 1 117 ? -14.797 16.289 6.242 1.00 83.81 117 THR A O 1
ATOM 956 N N . VAL A 1 118 ? -14.409 16.403 8.457 1.00 77.88 118 VAL A N 1
ATOM 957 C CA . VAL A 1 118 ? -15.521 15.541 8.863 1.00 77.88 118 VAL A CA 1
ATOM 958 C C . VAL A 1 118 ? -16.440 16.295 9.827 1.00 77.88 118 VAL A C 1
ATOM 960 O O . VAL A 1 118 ? -15.944 17.060 10.664 1.00 77.88 118 VAL A O 1
ATOM 963 N N . PRO A 1 119 ? -17.768 16.121 9.722 1.00 73.88 119 PRO A N 1
ATOM 964 C CA . PRO A 1 119 ? -18.690 16.570 10.758 1.00 73.88 119 PRO A CA 1
ATOM 965 C C . PRO A 1 119 ? -18.299 15.941 12.098 1.00 73.88 119 PRO A C 1
ATOM 967 O O . PRO A 1 119 ? -17.910 14.773 12.139 1.00 73.88 119 PRO A O 1
ATOM 970 N N . ARG A 1 120 ? -18.368 16.698 13.195 1.00 67.00 120 ARG A N 1
ATOM 971 C CA . ARG A 1 120 ? -18.314 16.080 14.521 1.00 67.00 120 ARG A CA 1
ATOM 972 C C . ARG A 1 120 ? -19.606 15.303 14.741 1.00 67.00 120 ARG A C 1
ATOM 974 O O . ARG A 1 120 ? -20.685 15.865 14.578 1.00 67.00 120 ARG A O 1
ATOM 981 N N . GLU A 1 121 ? -19.481 14.027 15.085 1.00 55.06 121 GLU A N 1
ATOM 982 C CA . GLU A 1 121 ? -20.587 13.266 15.658 1.00 55.06 121 GLU A CA 1
ATOM 983 C C . GLU A 1 121 ? -20.891 13.899 17.021 1.00 55.06 121 GLU A C 1
ATOM 985 O O . GLU A 1 121 ? -20.071 13.852 17.938 1.00 55.06 121 GLU A O 1
ATOM 990 N N . ASP A 1 122 ? -22.005 14.626 17.090 1.00 51.81 122 ASP A N 1
ATOM 991 C CA . ASP A 1 122 ? -22.555 15.164 18.329 1.00 51.81 122 ASP A CA 1
ATOM 992 C C . ASP A 1 122 ? -23.212 14.000 19.079 1.00 51.81 122 ASP A C 1
ATOM 994 O O . ASP A 1 122 ? -24.092 13.329 18.531 1.00 51.81 122 ASP A O 1
ATOM 998 N N . ASP A 1 123 ? -22.772 13.736 20.310 1.00 45.66 123 ASP A N 1
ATOM 999 C CA . ASP A 1 123 ? -23.444 12.804 21.214 1.00 45.66 123 ASP A CA 1
ATOM 1000 C C . ASP A 1 123 ? -24.847 13.371 21.494 1.00 45.66 123 ASP A C 1
ATOM 1002 O O . ASP A 1 123 ? -25.029 14.299 22.281 1.00 45.66 123 ASP A O 1
ATOM 1006 N N . GLY A 1 124 ? -25.824 12.856 20.745 1.00 40.03 124 GLY A N 1
ATOM 1007 C CA . GLY A 1 124 ? -27.034 13.566 20.346 1.00 40.03 124 GLY A CA 1
ATOM 1008 C C . GLY A 1 124 ? -27.831 14.323 21.409 1.00 40.03 124 GLY A C 1
ATOM 1009 O O . GLY A 1 124 ? -28.180 13.787 22.458 1.00 40.03 124 GLY A O 1
ATOM 1010 N N . ILE A 1 125 ? -28.328 15.497 21.004 1.00 41.72 125 ILE A N 1
ATOM 1011 C CA . ILE A 1 125 ? -29.711 15.924 21.262 1.00 41.72 125 ILE A CA 1
ATOM 1012 C C . ILE A 1 125 ? -30.269 16.509 19.955 1.00 41.72 125 ILE A C 1
ATOM 1014 O O . ILE A 1 125 ? -29.805 17.532 19.464 1.00 41.72 125 ILE A O 1
ATOM 1018 N N . GLY A 1 126 ? -31.251 15.818 19.372 1.00 44.47 126 GLY A N 1
ATOM 1019 C CA . GLY A 1 126 ? -31.707 16.047 18.002 1.00 44.47 126 GLY A CA 1
ATOM 1020 C C . GLY A 1 126 ? -32.364 17.400 17.716 1.00 44.47 126 GLY A C 1
ATOM 1021 O O . GLY A 1 126 ? -33.045 17.977 18.566 1.00 44.47 126 GLY A O 1
ATOM 1022 N N . HIS A 1 127 ? -32.240 17.827 16.458 1.00 36.78 127 HIS A N 1
ATOM 1023 C CA . HIS A 1 127 ? -33.267 18.570 15.728 1.00 36.78 127 HIS A CA 1
ATOM 1024 C C . HIS A 1 127 ? -33.102 18.388 14.211 1.00 36.78 127 HIS A C 1
ATOM 1026 O O . HIS A 1 127 ? -31.990 18.273 13.703 1.00 36.78 127 HIS A O 1
ATOM 1032 N N . ASP A 1 128 ? -34.251 18.318 13.544 1.00 37.41 128 ASP A N 1
ATOM 1033 C CA . ASP A 1 128 ? -34.495 18.080 12.120 1.00 37.41 128 ASP A CA 1
ATOM 1034 C C . ASP A 1 128 ? -33.899 19.128 11.152 1.00 37.41 128 ASP A C 1
ATOM 1036 O O . ASP A 1 128 ? -33.824 20.303 11.505 1.00 37.41 128 ASP A O 1
ATOM 1040 N N . GLN A 1 129 ? -33.678 18.679 9.896 1.00 43.50 129 GLN A N 1
ATOM 1041 C CA . GLN A 1 129 ? -33.611 19.435 8.614 1.00 43.50 129 GLN A CA 1
ATOM 1042 C C . GLN A 1 129 ? -32.402 20.400 8.453 1.00 43.50 129 GLN A C 1
ATOM 1044 O O . GLN A 1 129 ? -32.007 21.080 9.385 1.00 43.50 129 GLN A O 1
ATOM 1049 N N . ASP A 1 130 ? -31.670 20.517 7.338 1.00 32.72 130 ASP A N 1
ATOM 1050 C CA . ASP A 1 130 ? -31.930 20.315 5.910 1.00 32.72 130 ASP A CA 1
ATOM 1051 C C . ASP A 1 130 ? -30.619 19.967 5.163 1.00 32.72 130 ASP A C 1
ATOM 1053 O O . ASP A 1 130 ? -29.520 20.354 5.568 1.00 32.72 130 ASP A O 1
ATOM 1057 N N . HIS A 1 131 ? -30.752 19.254 4.042 1.00 44.34 131 HIS A N 1
ATOM 1058 C CA . HIS A 1 131 ? -29.700 19.054 3.039 1.00 44.34 131 HIS A CA 1
ATOM 1059 C C . HIS A 1 131 ? -29.236 20.394 2.447 1.00 44.34 131 HIS A C 1
ATOM 1061 O O . HIS A 1 131 ? -30.076 21.079 1.887 1.00 44.34 131 HIS A O 1
ATOM 1067 N N . GLU A 1 132 ? -27.929 20.689 2.449 1.00 37.28 132 GLU A N 1
ATOM 1068 C CA . GLU A 1 132 ? -27.190 21.321 1.333 1.00 37.28 132 GLU A CA 1
ATOM 1069 C C . GLU A 1 132 ? -25.670 21.128 1.537 1.00 37.28 132 GLU A C 1
ATOM 1071 O O . GLU A 1 132 ? -25.126 21.463 2.589 1.00 37.28 132 GLU A O 1
ATOM 1076 N N . GLU A 1 133 ? -24.973 20.583 0.532 1.00 45.94 133 GLU A N 1
ATOM 1077 C CA . GLU A 1 133 ? -23.504 20.544 0.450 1.00 45.94 133 GLU A CA 1
ATOM 1078 C C . GLU A 1 133 ? -22.933 21.953 0.194 1.00 45.94 133 GLU A C 1
ATOM 1080 O O . GLU A 1 133 ? -23.255 22.554 -0.833 1.00 45.94 133 GLU A O 1
ATOM 1085 N N . PRO A 1 134 ? -21.988 22.463 1.007 1.00 38.62 134 PRO A N 1
ATOM 1086 C CA . PRO A 1 134 ? -21.204 23.635 0.645 1.00 38.62 134 PRO A CA 1
ATOM 1087 C C . PRO A 1 134 ? -19.731 23.244 0.484 1.00 38.62 134 PRO A C 1
ATOM 1089 O O . PRO A 1 134 ? -18.864 23.626 1.274 1.00 38.62 134 PRO A O 1
ATOM 1092 N N . CYS A 1 135 ? -19.422 22.480 -0.563 1.00 40.91 135 CYS A N 1
ATOM 1093 C CA . CYS A 1 135 ? -18.043 22.303 -1.000 1.00 40.91 135 CYS A CA 1
ATOM 1094 C C . CYS A 1 135 ? -17.597 23.497 -1.866 1.00 40.91 135 CYS A C 1
ATOM 1096 O O . CYS A 1 135 ? -18.335 23.977 -2.719 1.00 40.91 135 CYS A O 1
ATOM 1098 N N . GLN A 1 136 ? -16.338 23.907 -1.667 1.00 39.62 136 GLN A N 1
ATOM 1099 C CA . GLN A 1 136 ? -15.473 24.684 -2.579 1.00 39.62 136 GLN A CA 1
ATOM 1100 C C . GLN A 1 136 ? -15.270 26.198 -2.378 1.00 39.62 136 GLN A C 1
ATOM 1102 O O . GLN A 1 136 ? -14.450 26.750 -3.103 1.00 39.62 136 GLN A O 1
ATOM 1107 N N . LYS A 1 137 ? -15.864 26.890 -1.393 1.00 36.31 137 LYS A N 1
ATOM 1108 C CA . LYS A 1 137 ? -15.693 28.365 -1.297 1.00 36.31 137 LYS A CA 1
ATOM 1109 C C . LYS A 1 137 ? -14.830 28.952 -0.174 1.00 36.31 137 LYS A C 1
ATOM 1111 O O . LYS A 1 137 ? -14.719 30.167 -0.129 1.00 36.31 137 LYS A O 1
ATOM 1116 N N . LEU A 1 138 ? -14.196 28.159 0.695 1.00 44.59 138 LEU A N 1
ATOM 1117 C CA . LEU A 1 138 ? -13.496 28.718 1.872 1.00 44.59 138 LEU A CA 1
ATOM 1118 C C . LEU A 1 138 ? -11.959 28.661 1.852 1.00 44.59 138 LEU A C 1
ATOM 1120 O O . LEU A 1 138 ? -11.331 29.137 2.794 1.00 44.59 138 LEU A O 1
ATOM 1124 N N . LEU A 1 139 ? -11.333 28.103 0.808 1.00 42.97 139 LEU A N 1
ATOM 1125 C CA . LEU A 1 139 ? -9.865 27.998 0.758 1.00 42.97 139 LEU A CA 1
ATOM 1126 C C . LEU A 1 139 ? -9.177 29.293 0.279 1.00 42.97 139 LEU A C 1
ATOM 1128 O O . LEU A 1 139 ? -7.983 29.479 0.510 1.00 42.97 139 LEU A O 1
ATOM 1132 N N . GLU A 1 140 ? -9.915 30.217 -0.342 1.00 43.06 140 GLU A N 1
ATOM 1133 C CA . GLU A 1 140 ? -9.344 31.488 -0.811 1.00 43.06 140 GLU A CA 1
ATOM 1134 C C . GLU A 1 140 ? -9.150 32.510 0.323 1.00 43.06 140 GLU A C 1
ATOM 1136 O O . GLU A 1 140 ? -8.182 33.272 0.292 1.00 43.06 140 GLU A O 1
ATOM 1141 N N . ASP A 1 141 ? -9.968 32.463 1.379 1.00 42.53 141 ASP A N 1
ATOM 1142 C CA . ASP A 1 141 ? -9.958 33.499 2.422 1.00 42.53 141 ASP A CA 1
ATOM 1143 C C . ASP A 1 141 ? -8.778 33.374 3.405 1.00 42.53 141 ASP A C 1
ATOM 1145 O O . ASP A 1 141 ? -8.329 34.371 3.965 1.00 42.53 141 ASP A O 1
ATOM 1149 N N . LEU A 1 142 ? -8.189 32.183 3.570 1.00 45.97 142 LEU A N 1
ATOM 1150 C CA . LEU A 1 142 ? -7.048 31.975 4.482 1.00 45.97 142 LEU A CA 1
ATOM 1151 C C . LEU A 1 142 ? -5.679 32.282 3.844 1.00 45.97 142 LEU A C 1
ATOM 1153 O O . LEU A 1 142 ? -4.658 32.291 4.533 1.00 45.97 142 LEU A O 1
ATOM 1157 N N . SER A 1 143 ? -5.635 32.572 2.539 1.00 48.19 143 SER A N 1
ATOM 1158 C CA . SER A 1 143 ? -4.383 32.808 1.798 1.00 48.19 143 SER A CA 1
ATOM 1159 C C . SER A 1 143 ? -3.946 34.282 1.754 1.00 48.19 143 SER A C 1
ATOM 1161 O O . SER A 1 143 ? -2.872 34.592 1.231 1.00 48.19 143 SER A O 1
ATOM 1163 N N . LEU A 1 144 ? -4.753 35.208 2.287 1.00 43.31 144 LEU A N 1
ATOM 1164 C CA . LEU A 1 144 ? -4.621 36.648 2.029 1.00 43.31 144 LEU A CA 1
ATOM 1165 C C . LEU A 1 144 ? -4.469 37.540 3.269 1.00 43.31 144 LEU A C 1
ATOM 1167 O O . LEU A 1 144 ? -4.732 38.731 3.186 1.00 43.31 144 LEU A O 1
ATOM 1171 N N . GLU A 1 145 ? -3.913 37.051 4.378 1.00 43.59 145 GLU A N 1
ATOM 1172 C CA . GLU A 1 145 ? -3.517 37.924 5.501 1.00 43.59 145 GLU A CA 1
ATOM 1173 C C . GLU A 1 145 ? -2.022 37.834 5.825 1.00 43.59 145 GLU A C 1
ATOM 1175 O O . GLU A 1 145 ? -1.572 37.628 6.948 1.00 43.59 145 GLU A O 1
ATOM 1180 N N . ARG A 1 146 ? -1.199 38.088 4.799 1.00 46.53 146 ARG A N 1
ATOM 1181 C CA . ARG A 1 146 ? 0.186 38.545 4.978 1.00 46.53 146 ARG A CA 1
ATOM 1182 C C . ARG A 1 146 ? 0.322 39.997 4.520 1.00 46.53 146 ARG A C 1
ATOM 1184 O O . ARG A 1 146 ? 0.961 40.272 3.505 1.00 46.53 146 ARG A O 1
ATOM 1191 N N . ARG A 1 147 ? -0.216 40.950 5.294 1.00 37.03 147 ARG A N 1
ATOM 1192 C CA . ARG A 1 147 ? 0.330 42.322 5.360 1.00 37.03 147 ARG A CA 1
ATOM 1193 C C . ARG A 1 147 ? -0.190 43.152 6.546 1.00 37.03 147 ARG A C 1
ATOM 1195 O O . ARG A 1 147 ? -1.302 43.644 6.519 1.00 37.03 147 ARG A O 1
ATOM 1202 N N . LYS A 1 148 ? 0.766 43.462 7.432 1.00 35.12 148 LYS A N 1
ATOM 1203 C CA . LYS A 1 148 ? 0.960 44.714 8.196 1.00 35.12 148 LYS A CA 1
ATOM 1204 C C . LYS A 1 148 ? 0.135 44.993 9.473 1.00 35.12 148 LYS A C 1
ATOM 1206 O O . LYS A 1 148 ? -1.017 45.372 9.410 1.00 35.12 148 LYS A O 1
ATOM 1211 N N . ILE A 1 149 ? 0.928 45.082 10.552 1.00 35.00 149 ILE A N 1
ATOM 1212 C CA . ILE A 1 149 ? 0.998 46.155 11.568 1.00 35.00 149 ILE A CA 1
ATOM 1213 C C . ILE A 1 149 ? -0.100 46.184 12.644 1.00 35.00 149 ILE A C 1
ATOM 1215 O O . ILE A 1 149 ? -1.234 46.550 12.390 1.00 35.00 149 ILE A O 1
ATOM 1219 N N . ALA A 1 150 ? 0.370 45.888 13.861 1.00 37.25 150 ALA A N 1
ATOM 1220 C CA . ALA A 1 150 ? 0.045 46.454 15.171 1.00 37.25 150 ALA A CA 1
ATOM 1221 C C . ALA A 1 150 ? -1.389 46.936 15.476 1.00 37.25 150 ALA A C 1
ATOM 1223 O O . ALA A 1 150 ? -1.851 47.943 14.950 1.00 37.25 150 ALA A O 1
ATOM 1224 N N . ASP A 1 151 ? -1.899 46.330 16.552 1.00 34.44 151 ASP A N 1
ATOM 1225 C CA . ASP A 1 151 ? -2.612 46.938 17.683 1.00 34.44 151 ASP A CA 1
ATOM 1226 C C . ASP A 1 151 ? -4.093 46.544 17.860 1.00 34.44 151 ASP A C 1
ATOM 1228 O O . ASP A 1 151 ? -4.895 46.575 16.935 1.00 34.44 151 ASP A O 1
ATOM 1232 N N . ARG A 1 152 ? -4.408 46.245 19.129 1.00 34.81 152 ARG A N 1
ATOM 1233 C CA . ARG A 1 152 ? -5.721 46.100 19.790 1.00 34.81 152 ARG A CA 1
ATOM 1234 C C . ARG A 1 152 ? -6.631 44.913 19.435 1.00 34.81 152 ARG A C 1
ATOM 1236 O O . ARG A 1 152 ? -7.343 44.897 18.445 1.00 34.81 152 ARG A O 1
ATOM 1243 N N . ASN A 1 153 ? -6.680 44.001 20.411 1.00 46.94 153 ASN A N 1
ATOM 1244 C CA . ASN A 1 153 ? -7.869 43.374 21.001 1.00 46.94 153 ASN A CA 1
ATOM 1245 C C . ASN A 1 153 ? -9.209 43.727 20.328 1.00 46.94 153 ASN A C 1
ATOM 1247 O O . ASN A 1 153 ? -9.793 44.764 20.652 1.00 46.94 153 ASN A O 1
ATOM 1251 N N . ASP A 1 154 ? -9.717 42.822 19.494 1.00 32.09 154 ASP A N 1
ATOM 1252 C CA . ASP A 1 154 ? -11.142 42.746 19.197 1.00 32.09 154 ASP A CA 1
ATOM 1253 C C . ASP A 1 154 ? -11.597 41.285 19.181 1.00 32.09 154 ASP A C 1
ATOM 1255 O O . ASP A 1 154 ? -11.032 40.417 18.512 1.00 32.09 154 ASP A O 1
ATOM 1259 N N . SER A 1 155 ? -12.595 41.019 20.012 1.00 47.31 155 SER A N 1
ATOM 1260 C CA . SER A 1 155 ? -13.275 39.744 20.133 1.00 47.31 155 SER A CA 1
ATOM 1261 C C . SER A 1 155 ? -14.147 39.534 18.901 1.00 47.31 155 SER A C 1
ATOM 1263 O O . SER A 1 155 ? -15.252 40.066 18.827 1.00 47.31 155 SER A O 1
ATOM 1265 N N . LEU A 1 156 ? -13.687 38.728 17.951 1.00 38.16 156 LEU A N 1
ATOM 1266 C CA . LEU A 1 156 ? -14.525 38.276 16.845 1.00 38.16 156 LEU A CA 1
ATOM 1267 C C . LEU A 1 156 ? -15.036 36.869 17.141 1.00 38.16 156 LEU A C 1
ATOM 1269 O O . LEU A 1 156 ? -14.498 35.855 16.707 1.00 38.16 156 LEU A O 1
ATOM 1273 N N . SER A 1 157 ? -16.116 36.841 17.917 1.00 45.88 157 SER A N 1
ATOM 1274 C CA . SER A 1 157 ? -17.068 35.739 17.959 1.00 45.88 157 SER A CA 1
ATOM 1275 C C . SER A 1 157 ? -17.678 35.546 16.566 1.00 45.88 157 SER A C 1
ATOM 1277 O O . SER A 1 157 ? -18.629 36.238 16.197 1.00 45.88 157 SER A O 1
ATOM 1279 N N . ILE A 1 158 ? -17.145 34.603 15.790 1.00 46.31 158 ILE A N 1
ATOM 1280 C CA . ILE A 1 158 ? -17.765 34.152 14.541 1.00 46.31 158 ILE A CA 1
ATOM 1281 C C . ILE A 1 158 ? -18.596 32.903 14.849 1.00 46.31 158 ILE A C 1
ATOM 1283 O O . ILE A 1 158 ? -18.117 31.777 14.839 1.00 46.31 158 ILE A O 1
ATOM 1287 N N . SER A 1 159 ? -19.849 33.183 15.205 1.00 39.47 159 SER A N 1
ATOM 1288 C CA . SER A 1 159 ? -21.072 32.478 14.809 1.00 39.47 159 SER A CA 1
ATOM 1289 C C . SER A 1 159 ? -20.981 30.976 14.498 1.00 39.47 159 SER A C 1
ATOM 1291 O O . SER A 1 159 ? -20.561 30.576 13.415 1.00 39.47 159 SER A O 1
ATOM 1293 N N . SER A 1 160 ? -21.569 30.193 15.404 1.00 47.03 160 SER A N 1
ATOM 1294 C CA . SER A 1 160 ? -22.232 28.893 15.232 1.00 47.03 160 SER A CA 1
ATOM 1295 C C . SER A 1 160 ? -22.458 28.442 13.780 1.00 47.03 160 SER A C 1
ATOM 1297 O O . SER A 1 160 ? -23.494 28.716 13.175 1.00 47.03 160 SER A O 1
ATOM 1299 N N . ARG A 1 161 ? -21.491 27.709 13.232 1.00 47.59 161 ARG A N 1
ATOM 1300 C CA . ARG A 1 161 ? -21.614 26.874 12.033 1.00 47.59 161 ARG A CA 1
ATOM 1301 C C . ARG A 1 161 ? -20.948 25.550 12.385 1.00 47.59 161 ARG A C 1
ATOM 1303 O O . ARG A 1 161 ? -19.857 25.594 12.939 1.00 47.59 161 ARG A O 1
ATOM 1310 N N . GLY A 1 162 ? -21.647 24.436 12.157 1.00 50.69 162 GLY A N 1
ATOM 1311 C CA . GLY A 1 162 ? -21.318 23.093 12.654 1.00 50.69 162 GLY A CA 1
ATOM 1312 C C . GLY A 1 162 ? -19.820 22.826 12.797 1.00 50.69 162 GLY A C 1
ATOM 1313 O O . GLY A 1 162 ? -19.052 23.054 11.866 1.00 50.69 162 GLY A O 1
ATOM 1314 N N . ASP A 1 163 ? -19.428 22.394 13.992 1.00 61.47 163 ASP A N 1
ATOM 1315 C CA . ASP A 1 163 ? -18.050 22.249 14.459 1.00 61.47 163 ASP A CA 1
ATOM 1316 C C . ASP A 1 163 ? -17.327 21.160 13.635 1.00 61.47 163 ASP A C 1
ATOM 1318 O O . ASP A 1 163 ? -17.328 19.982 13.982 1.00 61.47 163 ASP A O 1
ATOM 1322 N N . LEU A 1 164 ? -16.784 21.521 12.467 1.00 71.19 164 LEU A N 1
ATOM 1323 C CA . LEU A 1 164 ? -16.087 20.599 11.564 1.00 71.19 164 LEU A CA 1
ATOM 1324 C C . LEU A 1 164 ? -14.732 20.210 12.168 1.00 71.19 164 LEU A C 1
ATOM 1326 O O . LEU A 1 164 ? -13.915 21.064 12.515 1.00 71.19 164 LEU A O 1
ATOM 1330 N N . LYS A 1 165 ? -14.451 18.908 12.252 1.00 81.06 165 LYS A N 1
ATOM 1331 C CA . LYS A 1 165 ? -13.139 18.390 12.651 1.00 81.06 165 LYS A CA 1
ATOM 1332 C C . LYS A 1 165 ? -12.275 18.199 11.408 1.00 81.06 165 LYS A C 1
ATOM 1334 O O . LYS A 1 165 ? -12.661 17.512 10.465 1.00 81.06 165 LYS A O 1
ATOM 1339 N N . THR A 1 166 ? -11.086 18.790 11.408 1.00 83.31 166 THR A N 1
ATOM 1340 C CA . THR A 1 166 ? -10.060 18.518 10.400 1.00 83.31 166 THR A CA 1
ATOM 1341 C C . THR A 1 166 ? -9.257 17.284 10.802 1.00 83.31 166 THR A C 1
ATOM 1343 O O . THR A 1 166 ? -8.803 17.152 11.938 1.00 83.31 166 THR A O 1
ATOM 1346 N N . VAL A 1 167 ? -9.106 16.356 9.864 1.00 90.50 167 VAL A N 1
ATOM 1347 C CA . VAL A 1 167 ? -8.380 15.095 10.026 1.00 90.50 167 VAL A CA 1
ATOM 1348 C C . VAL A 1 167 ? -7.274 15.033 8.976 1.00 90.50 167 VAL A C 1
ATOM 1350 O O . VAL A 1 167 ? -7.499 15.387 7.818 1.00 90.50 167 VAL A O 1
ATOM 1353 N N . LEU A 1 168 ? -6.074 14.615 9.377 1.00 94.12 168 LEU A N 1
ATOM 1354 C CA . LEU A 1 168 ? -4.928 14.479 8.479 1.00 94.12 168 LEU A CA 1
ATOM 1355 C C . LEU A 1 168 ? -4.871 13.051 7.937 1.00 94.12 168 LEU A C 1
ATOM 1357 O O . LEU A 1 168 ? -4.856 12.094 8.712 1.00 94.12 168 LEU A O 1
ATOM 1361 N N . LEU A 1 169 ? -4.800 12.926 6.613 1.00 95.38 169 LEU A N 1
ATOM 1362 C CA . LEU A 1 169 ? -4.614 11.652 5.932 1.00 95.38 169 LEU A CA 1
ATOM 1363 C C . LEU A 1 169 ? -3.145 11.445 5.583 1.00 95.38 169 LEU A C 1
ATOM 1365 O O . LEU A 1 169 ? -2.520 12.285 4.929 1.00 95.38 169 LEU A O 1
ATOM 1369 N N . HIS A 1 170 ? -2.630 10.292 5.983 1.00 96.44 170 HIS A N 1
ATOM 1370 C CA . HIS A 1 170 ? -1.272 9.850 5.710 1.00 96.44 170 HIS A CA 1
ATOM 1371 C C . HIS A 1 170 ? -1.301 8.563 4.903 1.00 96.44 170 HIS A C 1
ATOM 1373 O O . HIS A 1 170 ? -2.137 7.699 5.137 1.00 96.44 170 HIS A O 1
ATOM 1379 N N . GLU A 1 171 ? -0.369 8.421 3.974 1.00 96.06 171 GLU A N 1
ATOM 1380 C CA . GLU A 1 171 ? -0.096 7.154 3.317 1.00 96.06 171 GLU A CA 1
ATOM 1381 C C . GLU A 1 171 ? 1.053 6.468 4.042 1.00 96.06 171 GLU A C 1
ATOM 1383 O O . GLU A 1 171 ? 2.071 7.102 4.319 1.00 96.06 171 GLU A O 1
ATOM 1388 N N . ILE A 1 172 ? 0.911 5.178 4.316 1.00 96.62 172 ILE A N 1
ATOM 1389 C CA . ILE A 1 172 ? 1.954 4.316 4.856 1.00 96.62 172 ILE A CA 1
ATOM 1390 C C . ILE A 1 172 ? 2.152 3.175 3.873 1.00 96.62 172 ILE A C 1
ATOM 1392 O O . ILE A 1 172 ? 1.234 2.403 3.615 1.00 96.62 172 ILE A O 1
ATOM 1396 N N . ILE A 1 173 ? 3.369 3.042 3.359 1.00 96.50 173 ILE A N 1
ATOM 1397 C CA . ILE A 1 173 ? 3.756 1.953 2.473 1.00 96.50 173 ILE A CA 1
ATOM 1398 C C . ILE A 1 173 ? 4.689 1.018 3.231 1.00 96.50 173 ILE A C 1
ATOM 1400 O O . ILE A 1 173 ? 5.736 1.426 3.744 1.00 96.50 173 ILE A O 1
ATOM 1404 N N . PHE A 1 174 ? 4.321 -0.252 3.263 1.00 95.94 174 PHE A N 1
ATOM 1405 C CA . PHE A 1 174 ? 5.062 -1.328 3.888 1.00 95.94 174 PHE A CA 1
ATOM 1406 C C . PHE A 1 174 ? 5.504 -2.351 2.845 1.00 95.94 174 PHE A C 1
ATOM 1408 O O . PHE A 1 174 ? 4.738 -2.744 1.967 1.00 95.94 174 PHE A O 1
ATOM 1415 N N . SER A 1 175 ? 6.744 -2.823 2.959 1.00 96.38 175 SER A N 1
ATOM 1416 C CA . SER A 1 175 ? 7.216 -3.954 2.167 1.00 96.38 175 SER A CA 1
ATOM 1417 C C . SER A 1 175 ? 8.130 -4.868 2.971 1.00 96.38 175 SER A C 1
ATOM 1419 O O . SER A 1 175 ? 9.024 -4.431 3.704 1.00 96.38 175 SER A O 1
ATOM 1421 N N . SER A 1 176 ? 7.891 -6.172 2.845 1.00 94.12 176 SER A N 1
ATOM 1422 C CA . SER A 1 176 ? 8.714 -7.217 3.448 1.00 94.12 176 SER A CA 1
ATOM 1423 C C . SER A 1 176 ? 8.541 -8.546 2.699 1.00 94.12 176 SER A C 1
ATOM 1425 O O . SER A 1 176 ? 7.943 -8.592 1.627 1.00 94.12 176 SER A O 1
ATOM 1427 N N . ILE A 1 177 ? 9.091 -9.638 3.239 1.00 90.75 177 ILE A N 1
ATOM 1428 C CA . ILE A 1 177 ? 8.835 -10.984 2.703 1.00 90.75 177 ILE A CA 1
ATOM 1429 C C . ILE A 1 177 ? 7.383 -11.352 3.002 1.00 90.75 177 ILE A C 1
ATOM 1431 O O . ILE A 1 177 ? 6.993 -11.344 4.173 1.00 90.75 177 ILE A O 1
ATOM 1435 N N . ASP A 1 178 ? 6.635 -11.747 1.974 1.00 87.19 178 ASP A N 1
ATOM 1436 C CA . ASP A 1 178 ? 5.251 -12.177 2.135 1.00 87.19 178 ASP A CA 1
ATOM 1437 C C . ASP A 1 178 ? 5.185 -13.488 2.933 1.00 87.19 178 ASP A C 1
ATOM 1439 O O . ASP A 1 178 ? 5.895 -14.462 2.653 1.00 87.19 178 ASP A O 1
ATOM 1443 N N . LYS A 1 179 ? 4.373 -13.489 3.993 1.00 82.69 179 LYS A N 1
ATOM 1444 C CA . LYS A 1 179 ? 4.220 -14.606 4.930 1.00 82.69 179 LYS A CA 1
ATOM 1445 C C . LYS A 1 179 ? 2.802 -14.629 5.505 1.00 82.69 179 LYS A C 1
ATOM 1447 O O . LYS A 1 179 ? 2.175 -13.579 5.657 1.00 82.69 179 LYS A O 1
ATOM 1452 N N . PRO A 1 180 ? 2.303 -15.805 5.931 1.00 77.75 180 PRO A N 1
ATOM 1453 C CA . PRO A 1 180 ? 0.988 -15.906 6.554 1.00 77.75 180 PRO A CA 1
ATOM 1454 C C . PRO A 1 180 ? 0.832 -14.952 7.747 1.00 77.75 180 PRO A C 1
ATOM 1456 O O . PRO A 1 180 ? 1.737 -14.837 8.576 1.00 77.75 180 PRO A O 1
ATOM 1459 N N . LYS A 1 181 ? -0.347 -14.325 7.861 1.00 79.06 181 LYS A N 1
ATOM 1460 C CA . LYS A 1 181 ? -0.731 -13.397 8.947 1.00 79.06 181 LYS A CA 1
ATOM 1461 C C . LYS A 1 181 ? 0.079 -12.096 9.021 1.00 79.06 181 LYS A C 1
ATOM 1463 O O . LYS A 1 181 ? 0.042 -11.408 10.037 1.00 79.06 181 LYS A O 1
ATOM 1468 N N . LEU A 1 182 ? 0.821 -11.746 7.974 1.00 83.31 182 LEU A N 1
ATOM 1469 C CA . LEU A 1 182 ? 1.573 -10.495 7.943 1.00 83.31 182 LEU A CA 1
ATOM 1470 C C . LEU A 1 182 ? 0.652 -9.272 8.034 1.00 83.31 182 LEU A C 1
ATOM 1472 O O . LEU A 1 182 ? 0.864 -8.420 8.891 1.00 83.31 182 LEU A O 1
ATOM 1476 N N . LEU A 1 183 ? -0.411 -9.254 7.229 1.00 84.69 183 LEU A N 1
ATOM 1477 C CA . LEU A 1 183 ? -1.410 -8.185 7.240 1.00 84.69 183 LEU A CA 1
ATOM 1478 C C . LEU A 1 183 ? -2.086 -8.045 8.598 1.00 84.69 183 LEU A C 1
ATOM 1480 O O . LEU A 1 183 ? -2.113 -6.951 9.134 1.00 84.69 183 LEU A O 1
ATOM 1484 N N . SER A 1 184 ? -2.545 -9.145 9.207 1.00 80.12 184 SER A N 1
ATOM 1485 C CA . SER A 1 184 ? -3.214 -9.064 10.514 1.00 80.12 184 SER A CA 1
ATOM 1486 C C . SER A 1 184 ? -2.286 -8.497 11.593 1.00 80.12 184 SER A C 1
ATOM 1488 O O . SER A 1 184 ? -2.684 -7.651 12.391 1.00 80.12 184 SER A O 1
ATOM 1490 N N . ARG A 1 185 ? -1.001 -8.878 11.566 1.00 85.56 185 ARG A N 1
ATOM 1491 C CA . ARG A 1 185 ? 0.018 -8.303 12.454 1.00 85.56 185 ARG A CA 1
ATOM 1492 C C . ARG A 1 185 ? 0.238 -6.814 12.205 1.00 85.56 185 ARG A C 1
ATOM 1494 O O . ARG A 1 185 ? 0.449 -6.093 13.178 1.00 85.56 185 ARG A O 1
ATOM 1501 N N . LEU A 1 186 ? 0.232 -6.385 10.945 1.00 89.38 186 LEU A N 1
ATOM 1502 C CA . LEU A 1 186 ? 0.446 -4.997 10.549 1.00 89.38 186 LEU A CA 1
ATOM 1503 C C . LEU A 1 186 ? -0.765 -4.118 10.882 1.00 89.38 186 LEU A C 1
ATOM 1505 O O . LEU A 1 186 ? -0.599 -3.069 11.486 1.00 89.38 186 LEU A O 1
ATOM 1509 N N . THR A 1 187 ? -1.983 -4.572 10.601 1.00 88.81 187 THR A N 1
ATOM 1510 C CA . THR A 1 187 ? -3.221 -3.882 10.985 1.00 88.81 187 THR A CA 1
ATOM 1511 C C . THR A 1 187 ? -3.314 -3.713 12.504 1.00 88.81 187 THR A C 1
ATOM 1513 O O . THR A 1 187 ? -3.594 -2.619 12.993 1.00 88.81 187 THR A O 1
ATOM 1516 N N . ALA A 1 188 ? -2.967 -4.755 13.269 1.00 85.88 188 ALA A N 1
ATOM 1517 C CA . ALA A 1 188 ? -2.892 -4.662 14.724 1.00 85.88 188 ALA A CA 1
ATOM 1518 C C . ALA A 1 188 ? -1.830 -3.653 15.198 1.00 85.88 188 ALA A C 1
ATOM 1520 O O . ALA A 1 188 ? -2.067 -2.939 16.168 1.00 85.88 188 ALA A O 1
ATOM 1521 N N . LEU A 1 189 ? -0.677 -3.585 14.518 1.00 90.75 189 LEU A N 1
ATOM 1522 C CA . LEU A 1 189 ? 0.388 -2.617 14.799 1.00 90.75 189 LEU A CA 1
ATOM 1523 C C . LEU A 1 189 ? -0.091 -1.176 14.568 1.00 90.7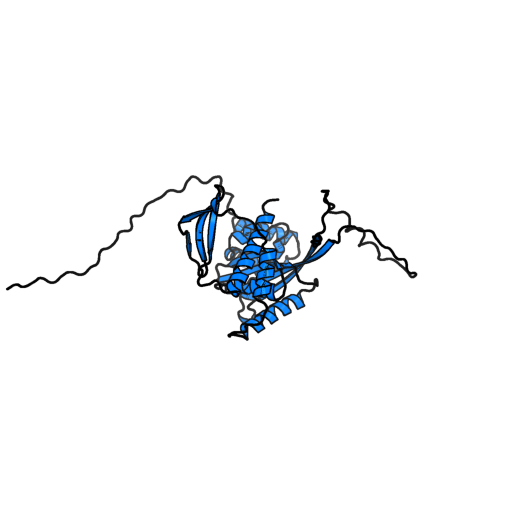5 189 LEU A C 1
ATOM 1525 O O . LEU A 1 189 ? 0.099 -0.329 15.433 1.00 90.75 189 LEU A O 1
ATOM 1529 N N . LEU A 1 190 ? -0.740 -0.903 13.431 1.00 92.81 190 LEU A N 1
ATOM 1530 C CA . LEU A 1 190 ? -1.253 0.431 13.101 1.00 92.81 190 LEU A CA 1
ATOM 1531 C C . LEU A 1 190 ? -2.304 0.893 14.122 1.00 92.81 190 LEU A C 1
ATOM 1533 O O . LEU A 1 190 ? -2.221 2.008 14.631 1.00 92.81 190 LEU A O 1
ATOM 1537 N N . SER A 1 191 ? -3.222 0.004 14.508 1.00 89.38 191 SER A N 1
ATOM 1538 C CA . SER A 1 191 ? -4.213 0.282 15.556 1.00 89.38 191 SER A CA 1
ATOM 1539 C C . SER A 1 191 ? -3.580 0.514 16.934 1.00 89.38 191 SER A C 1
ATOM 1541 O O . SER A 1 191 ? -4.087 1.300 17.729 1.00 89.38 191 SER A O 1
ATOM 1543 N N . GLU A 1 192 ? -2.464 -0.146 17.246 1.00 89.31 192 GLU A N 1
ATOM 1544 C CA . GLU A 1 192 ? -1.729 0.060 18.498 1.00 89.31 192 GLU A CA 1
ATOM 1545 C C . GLU A 1 192 ? -1.028 1.421 18.560 1.00 89.31 192 GLU A C 1
ATOM 1547 O O . GLU A 1 192 ? -1.008 2.035 19.623 1.00 89.31 192 GLU A O 1
ATOM 1552 N N . VAL A 1 193 ? -0.562 1.934 17.419 1.00 92.81 193 VAL A N 1
ATOM 1553 C CA . VAL A 1 193 ? -0.084 3.322 17.284 1.00 92.81 193 VAL A CA 1
ATOM 1554 C C . VAL A 1 193 ? -1.242 4.335 17.387 1.00 92.81 193 VAL A C 1
ATOM 1556 O O . VAL A 1 193 ? -1.010 5.521 17.605 1.00 92.81 193 VAL A O 1
ATOM 1559 N N . GLY A 1 194 ? -2.495 3.880 17.284 1.00 90.88 194 GLY A N 1
ATOM 1560 C CA . GLY A 1 194 ? -3.688 4.732 17.296 1.00 90.88 194 GLY A CA 1
ATOM 1561 C C . GLY A 1 194 ? -4.071 5.257 15.912 1.00 90.88 194 GLY A C 1
ATOM 1562 O O . GLY A 1 194 ? -4.773 6.260 15.807 1.00 90.88 194 GLY A O 1
ATOM 1563 N N . LEU A 1 195 ? -3.594 4.598 14.855 1.00 92.81 195 LEU A N 1
ATOM 1564 C CA . LEU A 1 195 ? -3.941 4.911 13.475 1.00 92.81 195 LEU A CA 1
ATOM 1565 C C . LEU A 1 195 ? -5.179 4.125 13.066 1.00 92.81 195 LEU A C 1
ATOM 1567 O O . LEU A 1 195 ? -5.327 2.950 13.414 1.00 92.81 195 LEU A O 1
ATOM 1571 N N . ASN A 1 196 ? -6.032 4.759 12.275 1.00 89.56 196 ASN A N 1
ATOM 1572 C CA . ASN A 1 196 ? -7.227 4.138 11.737 1.00 89.56 196 ASN A CA 1
ATOM 1573 C C . ASN A 1 196 ? -7.165 4.112 10.205 1.00 89.56 196 ASN A C 1
ATOM 1575 O O . ASN A 1 196 ? -6.828 5.099 9.554 1.00 89.56 196 ASN A O 1
ATOM 1579 N N . ILE A 1 197 ? -7.414 2.934 9.635 1.00 92.25 197 ILE A N 1
ATOM 1580 C CA . ILE A 1 197 ? -7.210 2.664 8.211 1.00 92.25 197 ILE A CA 1
ATOM 1581 C C . ILE A 1 197 ? -8.445 3.118 7.439 1.00 92.25 197 ILE A C 1
ATOM 1583 O O . ILE A 1 197 ? -9.553 2.670 7.708 1.00 92.25 197 ILE A O 1
ATOM 1587 N N . GLN A 1 198 ? -8.223 3.992 6.465 1.00 91.12 198 GLN A N 1
ATOM 1588 C CA . GLN A 1 198 ? -9.237 4.541 5.568 1.00 91.12 198 GLN A CA 1
ATOM 1589 C C . GLN A 1 198 ? -9.280 3.807 4.225 1.00 91.12 198 GLN A C 1
ATOM 1591 O O . GLN A 1 198 ? -10.330 3.737 3.601 1.00 91.12 198 GLN A O 1
ATOM 1596 N N . GLU A 1 199 ? -8.140 3.297 3.762 1.00 90.62 199 GLU A N 1
ATOM 1597 C CA . GLU A 1 199 ? -8.005 2.600 2.480 1.00 90.62 199 GLU A CA 1
ATOM 1598 C C . GLU A 1 199 ? -6.814 1.645 2.574 1.00 90.62 199 GLU A C 1
ATOM 1600 O O . GLU A 1 199 ? -5.807 1.977 3.212 1.00 90.62 199 GLU A O 1
ATOM 1605 N N . ALA A 1 200 ? -6.909 0.470 1.953 1.00 90.06 200 ALA A N 1
ATOM 1606 C CA . ALA A 1 200 ? -5.832 -0.513 1.959 1.00 90.06 200 ALA A CA 1
ATOM 1607 C C . ALA A 1 200 ? -5.647 -1.164 0.583 1.00 90.06 200 ALA A C 1
ATOM 1609 O O . ALA A 1 200 ? -6.519 -1.867 0.082 1.00 90.06 200 ALA A O 1
ATOM 1610 N N . HIS A 1 201 ? -4.454 -1.013 0.015 1.00 90.44 201 HIS A N 1
ATOM 1611 C CA . HIS A 1 201 ? -4.036 -1.680 -1.214 1.00 90.44 201 HIS A CA 1
ATOM 1612 C C . HIS A 1 201 ? -2.934 -2.678 -0.912 1.00 90.44 201 HIS A C 1
ATOM 1614 O O . HIS A 1 201 ? -1.809 -2.305 -0.590 1.00 90.44 201 HIS A O 1
ATOM 1620 N N . VAL A 1 202 ? -3.262 -3.959 -1.015 1.00 91.94 202 VAL A N 1
ATOM 1621 C CA . VAL A 1 202 ? -2.371 -5.056 -0.633 1.00 91.94 202 VAL A CA 1
ATOM 1622 C C . VAL A 1 202 ? -1.975 -5.853 -1.864 1.00 91.94 202 VAL A C 1
ATOM 1624 O O . VAL A 1 202 ? -2.831 -6.375 -2.588 1.00 91.94 202 VAL A O 1
ATOM 1627 N N . TYR A 1 203 ? -0.670 -6.012 -2.067 1.00 93.44 203 TYR A N 1
ATOM 1628 C CA . TYR A 1 203 ? -0.126 -6.712 -3.221 1.00 93.44 203 TYR A CA 1
ATOM 1629 C C . TYR A 1 203 ? 0.925 -7.743 -2.813 1.00 93.44 203 TYR A C 1
ATOM 1631 O O . TYR A 1 203 ? 1.937 -7.412 -2.204 1.00 93.44 203 TYR A O 1
ATOM 1639 N N . SER A 1 204 ? 0.742 -8.986 -3.256 1.00 92.19 204 SER A N 1
ATOM 1640 C CA . SER A 1 204 ? 1.790 -10.012 -3.228 1.00 92.19 204 SER A CA 1
ATOM 1641 C C . SER A 1 204 ? 2.482 -10.076 -4.586 1.00 92.19 204 SER A C 1
ATOM 1643 O O . SER A 1 204 ? 1.833 -10.252 -5.624 1.00 92.19 204 SER A O 1
ATOM 1645 N N . THR A 1 205 ? 3.803 -9.947 -4.596 1.00 93.88 205 THR A N 1
ATOM 1646 C CA . THR A 1 205 ? 4.613 -10.054 -5.807 1.00 93.88 205 THR A CA 1
ATOM 1647 C C . THR A 1 205 ? 4.953 -11.513 -6.119 1.00 93.88 205 THR A C 1
ATOM 1649 O O . THR A 1 205 ? 5.025 -12.373 -5.239 1.00 93.88 205 THR A O 1
ATOM 1652 N N . LYS A 1 206 ? 5.217 -11.818 -7.395 1.00 92.44 206 LYS A N 1
ATOM 1653 C CA . LYS A 1 206 ? 5.598 -13.175 -7.840 1.00 92.44 206 LYS A CA 1
ATOM 1654 C C . LYS A 1 206 ? 6.933 -13.655 -7.265 1.00 92.44 206 LYS A C 1
ATOM 1656 O O . LYS A 1 206 ? 7.169 -14.857 -7.207 1.00 92.44 206 LYS A O 1
ATOM 1661 N N . ASP A 1 207 ? 7.803 -12.728 -6.875 1.00 91.19 207 ASP A N 1
ATOM 1662 C CA . ASP A 1 207 ? 9.092 -12.988 -6.227 1.00 91.19 207 ASP A CA 1
ATOM 1663 C C . ASP A 1 207 ? 8.995 -13.093 -4.690 1.00 91.19 207 ASP A C 1
ATOM 1665 O O . ASP A 1 207 ? 10.022 -13.236 -4.028 1.00 91.19 207 ASP A O 1
ATOM 1669 N N . GLY A 1 208 ? 7.781 -13.105 -4.120 1.00 90.25 208 GLY A N 1
ATOM 1670 C CA . GLY A 1 208 ? 7.539 -13.442 -2.712 1.00 90.25 208 GLY A CA 1
ATOM 1671 C C . GLY A 1 208 ? 7.662 -12.272 -1.733 1.00 90.25 208 GLY A C 1
ATOM 1672 O O . GLY A 1 208 ? 7.898 -12.492 -0.542 1.00 90.25 208 GLY A O 1
ATOM 1673 N N . PHE A 1 209 ? 7.519 -11.037 -2.212 1.00 94.19 209 PHE A N 1
ATOM 1674 C CA . PHE A 1 209 ? 7.415 -9.845 -1.373 1.00 94.19 209 PHE A CA 1
ATOM 1675 C C . PHE A 1 209 ? 5.961 -9.398 -1.244 1.00 94.19 209 PHE A C 1
ATOM 1677 O O . PHE A 1 209 ? 5.145 -9.650 -2.129 1.00 94.19 209 PHE A O 1
ATOM 1684 N N . CYS A 1 210 ? 5.652 -8.699 -0.156 1.00 94.25 210 CYS A N 1
ATOM 1685 C CA . CYS A 1 210 ? 4.439 -7.899 -0.066 1.00 94.25 210 CYS A CA 1
ATOM 1686 C C . CYS A 1 210 ? 4.751 -6.424 -0.348 1.00 94.25 210 CYS A C 1
ATOM 1688 O O . CYS A 1 210 ? 5.862 -5.939 -0.094 1.00 94.25 210 CYS A O 1
ATOM 1690 N N . LEU A 1 211 ? 3.762 -5.721 -0.877 1.00 95.69 211 LEU A N 1
ATOM 1691 C CA . LEU A 1 211 ? 3.707 -4.275 -0.985 1.00 95.69 211 LEU A CA 1
ATOM 1692 C C . LEU A 1 211 ? 2.313 -3.870 -0.515 1.00 95.69 211 LEU A C 1
ATOM 1694 O O . LEU A 1 211 ? 1.338 -4.070 -1.237 1.00 95.69 211 LEU A O 1
ATOM 1698 N N . ASP A 1 212 ? 2.242 -3.326 0.690 1.00 94.19 212 ASP A N 1
ATOM 1699 C CA . ASP A 1 212 ? 0.987 -2.975 1.340 1.00 94.19 212 ASP A CA 1
ATOM 1700 C C . ASP A 1 212 ? 0.955 -1.457 1.526 1.00 94.19 212 ASP A C 1
ATOM 1702 O O . ASP A 1 212 ? 1.862 -0.884 2.130 1.00 94.19 212 ASP A O 1
ATOM 1706 N N . VAL A 1 213 ? -0.062 -0.798 0.983 1.00 94.38 213 VAL A N 1
ATOM 1707 C CA . VAL A 1 213 ? -0.253 0.654 1.040 1.00 94.38 213 VAL A CA 1
ATOM 1708 C C . VAL A 1 213 ? -1.515 0.934 1.839 1.00 94.38 213 VAL A C 1
ATOM 1710 O O . VAL A 1 213 ? -2.593 0.475 1.475 1.00 94.38 213 VAL A O 1
ATOM 1713 N N . PHE A 1 214 ? -1.389 1.694 2.917 1.00 95.06 214 PHE A N 1
ATOM 1714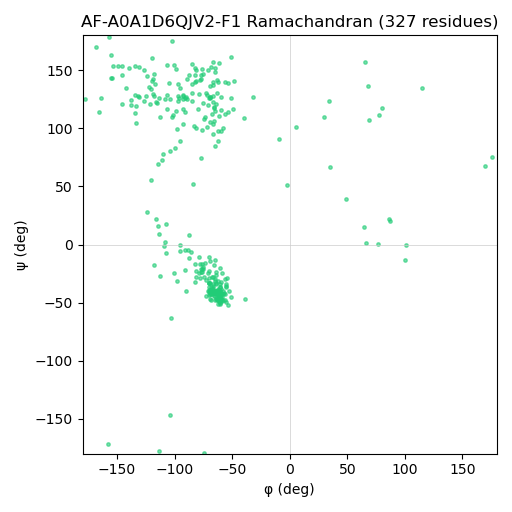 C CA . PHE A 1 214 ? -2.497 2.074 3.782 1.00 95.06 214 PHE A CA 1
ATOM 1715 C C . PHE A 1 214 ? -2.654 3.583 3.766 1.00 95.06 214 PHE A C 1
ATOM 1717 O O . PHE A 1 214 ? -1.698 4.301 4.052 1.00 95.06 214 PHE A O 1
ATOM 1724 N N . VAL A 1 215 ? -3.859 4.068 3.497 1.00 94.62 215 VAL A N 1
ATOM 1725 C CA . VAL A 1 215 ? -4.225 5.444 3.831 1.00 94.62 215 VAL A CA 1
ATOM 1726 C C . VAL A 1 215 ? -4.816 5.417 5.228 1.00 94.62 215 VAL A C 1
ATOM 1728 O O . VAL A 1 215 ? -5.721 4.631 5.499 1.00 94.62 215 VAL A O 1
ATOM 1731 N N . VAL A 1 216 ? -4.296 6.244 6.126 1.00 94.62 216 VAL A N 1
ATOM 1732 C CA . VAL A 1 216 ? -4.684 6.261 7.535 1.00 94.62 216 VAL A CA 1
ATOM 1733 C C . VAL A 1 216 ? -4.989 7.670 8.023 1.00 94.62 216 VAL A C 1
ATOM 1735 O O . VAL A 1 216 ? -4.415 8.648 7.539 1.00 94.62 216 VAL A O 1
ATOM 1738 N N . ASP A 1 217 ? -5.850 7.758 9.029 1.00 93.81 217 ASP A N 1
ATOM 1739 C CA . ASP A 1 217 ? -5.955 8.905 9.922 1.00 93.81 217 ASP A CA 1
ATOM 1740 C C . ASP A 1 217 ? -5.531 8.548 11.358 1.00 93.81 217 ASP A C 1
ATOM 1742 O O . ASP A 1 217 ? -5.037 7.453 11.629 1.00 93.81 217 ASP A O 1
ATOM 1746 N N . GLY A 1 218 ? -5.634 9.514 12.275 1.00 90.94 218 GLY A N 1
ATOM 1747 C CA . GLY A 1 218 ? -5.245 9.364 13.684 1.00 90.94 218 GLY A CA 1
ATOM 1748 C C . GLY A 1 218 ? -3.875 9.955 14.030 1.00 90.94 218 GLY A C 1
ATOM 1749 O O . GLY A 1 218 ? -3.593 10.195 15.205 1.00 90.94 218 GLY A O 1
ATOM 1750 N N . TRP A 1 219 ? -3.051 10.287 13.028 1.00 95.38 219 TRP A N 1
ATOM 1751 C CA . TRP A 1 219 ? -1.794 11.010 13.239 1.00 95.38 219 TRP A CA 1
ATOM 1752 C C . TRP A 1 219 ? -2.006 12.531 13.284 1.00 95.38 219 TRP A C 1
ATOM 1754 O O . TRP A 1 219 ? -2.798 13.083 12.520 1.00 95.38 219 TRP A O 1
ATOM 1764 N N . LYS A 1 220 ? -1.323 13.215 14.212 1.00 90.31 220 LYS A N 1
ATOM 1765 C CA . LYS A 1 220 ? -1.641 14.607 14.596 1.00 90.31 220 LYS A CA 1
ATOM 1766 C C . LYS A 1 220 ? -0.901 15.676 13.791 1.00 90.31 220 LYS A C 1
ATOM 1768 O O . LYS A 1 220 ? -1.343 16.821 13.780 1.00 90.31 220 LYS A O 1
ATOM 1773 N N . THR A 1 221 ? 0.224 15.331 13.179 1.00 91.62 221 THR A N 1
ATOM 1774 C CA . THR A 1 221 ? 1.119 16.261 12.474 1.00 91.62 221 THR A CA 1
ATOM 1775 C C . THR A 1 221 ? 1.237 15.858 11.007 1.00 91.62 221 THR A C 1
ATOM 1777 O O . THR A 1 221 ? 0.923 14.725 10.673 1.00 91.62 221 THR A O 1
ATOM 1780 N N . GLU A 1 222 ? 1.672 16.761 10.122 1.00 92.88 222 GLU A N 1
ATOM 1781 C CA . GLU A 1 222 ? 2.022 16.395 8.733 1.00 92.88 222 GLU A CA 1
ATOM 1782 C C . GLU A 1 222 ? 3.375 15.658 8.652 1.00 92.88 222 GLU A C 1
ATOM 1784 O O . GLU A 1 222 ? 3.688 14.997 7.661 1.00 92.88 222 GLU A O 1
ATOM 1789 N N . GLU A 1 223 ? 4.209 15.799 9.686 1.00 93.25 223 GLU A N 1
ATOM 1790 C CA . GLU A 1 223 ? 5.533 15.191 9.751 1.00 93.25 223 GLU A CA 1
ATOM 1791 C C . GLU A 1 223 ? 5.432 13.680 9.979 1.00 93.25 223 GLU A C 1
ATOM 1793 O O . GLU A 1 223 ? 4.758 13.196 10.891 1.00 93.25 223 GLU A O 1
ATOM 1798 N N . THR A 1 224 ? 6.146 12.922 9.149 1.00 95.31 224 THR A N 1
ATOM 1799 C CA . THR A 1 224 ? 6.027 11.458 9.097 1.00 95.31 224 THR A CA 1
ATOM 1800 C C . THR A 1 224 ? 7.216 10.711 9.695 1.00 95.31 224 THR A C 1
ATOM 1802 O O . THR A 1 224 ? 7.140 9.495 9.873 1.00 95.31 224 THR A O 1
ATOM 1805 N N . ASP A 1 225 ? 8.290 11.407 10.069 1.00 94.56 225 ASP A N 1
ATOM 1806 C CA . ASP A 1 225 ? 9.460 10.778 10.691 1.00 94.56 225 ASP A CA 1
ATOM 1807 C C . ASP A 1 225 ? 9.109 10.186 12.063 1.00 94.56 225 ASP A C 1
ATOM 1809 O O . ASP A 1 225 ? 9.440 9.033 12.350 1.00 94.56 225 ASP A O 1
ATOM 1813 N N . GLU A 1 226 ? 8.359 10.933 12.878 1.00 94.69 226 GLU A N 1
ATOM 1814 C CA . GLU A 1 226 ? 7.849 10.459 14.170 1.00 94.69 226 GLU A CA 1
ATOM 1815 C C . GLU A 1 226 ? 6.819 9.332 14.005 1.00 94.69 226 GLU A C 1
ATOM 1817 O O . GLU A 1 226 ? 6.827 8.378 14.781 1.00 94.69 226 GLU A O 1
ATOM 1822 N N . LEU A 1 227 ? 5.990 9.383 12.955 1.00 95.25 227 LEU A N 1
ATOM 1823 C CA . LEU A 1 227 ? 5.037 8.319 12.614 1.00 95.25 227 LEU A CA 1
ATOM 1824 C C . LEU A 1 227 ? 5.770 7.005 12.316 1.00 95.25 227 LEU A C 1
ATOM 1826 O O . LEU A 1 227 ? 5.442 5.951 12.862 1.00 95.25 227 LEU A O 1
ATOM 1830 N N . ILE A 1 228 ? 6.803 7.067 11.475 1.00 95.25 228 ILE A N 1
ATOM 1831 C CA . ILE A 1 228 ? 7.636 5.909 11.136 1.00 95.25 228 ILE A CA 1
ATOM 1832 C C . ILE A 1 228 ? 8.387 5.399 12.367 1.00 95.25 228 ILE A C 1
ATOM 1834 O O . ILE A 1 228 ? 8.505 4.182 12.547 1.00 95.25 228 ILE A O 1
ATOM 1838 N N . ALA A 1 229 ? 8.900 6.299 13.210 1.00 94.50 229 ALA A N 1
ATOM 1839 C CA . ALA A 1 229 ? 9.573 5.934 14.450 1.00 94.50 229 ALA A CA 1
ATOM 1840 C C . ALA A 1 229 ? 8.625 5.198 15.408 1.00 94.50 229 ALA A C 1
ATOM 1842 O O . ALA A 1 229 ? 8.981 4.116 15.872 1.00 94.50 229 ALA A O 1
ATOM 1843 N N . ALA A 1 230 ? 7.408 5.712 15.611 1.00 95.19 230 ALA A N 1
ATOM 1844 C CA . ALA A 1 230 ? 6.387 5.093 16.454 1.00 95.19 230 ALA A CA 1
ATOM 1845 C C . ALA A 1 230 ? 6.030 3.680 15.967 1.00 95.19 230 ALA A C 1
ATOM 1847 O O . ALA A 1 230 ? 6.085 2.725 16.737 1.00 95.19 230 ALA A O 1
ATOM 1848 N N . ILE A 1 231 ? 5.771 3.509 14.665 1.00 93.81 231 ILE A N 1
ATOM 1849 C CA . ILE A 1 231 ? 5.475 2.195 14.067 1.00 93.81 231 ILE A CA 1
ATOM 1850 C C . ILE A 1 231 ? 6.632 1.207 14.290 1.00 93.81 231 ILE A C 1
ATOM 1852 O O . ILE A 1 231 ? 6.413 0.048 14.658 1.00 93.81 231 ILE A O 1
ATOM 1856 N N . LYS A 1 232 ? 7.878 1.647 14.072 1.00 91.81 232 LYS A N 1
ATOM 1857 C CA . LYS A 1 232 ? 9.069 0.806 14.269 1.00 91.81 232 LYS A CA 1
ATOM 1858 C C . LYS A 1 232 ? 9.283 0.449 15.737 1.00 91.81 232 LYS A C 1
ATOM 1860 O O . LYS A 1 232 ? 9.654 -0.689 16.019 1.00 91.81 232 LYS A O 1
ATOM 1865 N N . GLU A 1 233 ? 9.051 1.381 16.651 1.00 92.06 233 GLU A N 1
ATOM 1866 C CA . GLU A 1 233 ? 9.161 1.152 18.090 1.00 92.06 233 GLU A CA 1
ATOM 1867 C C . GLU A 1 233 ? 8.123 0.134 18.577 1.00 92.06 233 GLU A C 1
ATOM 1869 O O . GLU A 1 233 ? 8.477 -0.851 19.225 1.00 92.06 233 GLU A O 1
ATOM 1874 N N . THR A 1 234 ? 6.855 0.280 18.191 1.00 89.75 234 THR A N 1
ATOM 1875 C CA . THR A 1 234 ? 5.817 -0.705 18.533 1.00 89.75 234 THR A CA 1
ATOM 1876 C C . THR A 1 234 ? 6.155 -2.089 17.960 1.00 89.75 234 THR A C 1
ATOM 1878 O O . THR A 1 234 ? 5.961 -3.120 18.611 1.00 89.75 234 THR A O 1
ATOM 1881 N N . LEU A 1 235 ? 6.749 -2.144 16.761 1.00 87.75 235 LEU A N 1
ATOM 1882 C CA . LEU A 1 235 ? 7.167 -3.401 16.140 1.00 87.75 235 LEU A CA 1
ATOM 1883 C C . LEU A 1 235 ? 8.313 -4.074 16.911 1.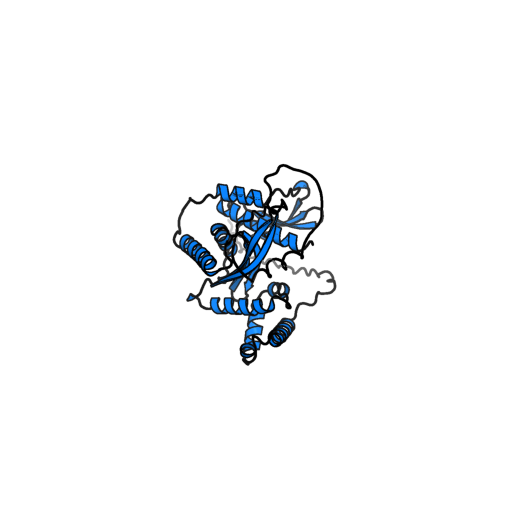00 87.75 235 LEU A C 1
ATOM 1885 O O . LEU A 1 235 ? 8.304 -5.299 17.073 1.00 87.75 235 LEU A O 1
ATOM 1889 N N . THR A 1 236 ? 9.305 -3.313 17.385 1.00 86.50 236 THR A N 1
ATOM 1890 C CA . THR A 1 236 ? 10.415 -3.868 18.175 1.00 86.50 236 THR A CA 1
ATOM 1891 C C . THR A 1 236 ? 9.944 -4.335 19.546 1.00 86.50 236 THR A C 1
ATOM 1893 O O . THR A 1 236 ? 10.313 -5.440 19.942 1.00 86.50 236 THR A O 1
ATOM 1896 N N . GLN A 1 237 ? 9.064 -3.589 20.222 1.00 82.88 237 GLN A N 1
ATOM 1897 C CA . GLN A 1 237 ? 8.467 -3.994 21.503 1.00 82.88 237 GLN A CA 1
ATOM 1898 C C . GLN A 1 237 ? 7.720 -5.335 21.392 1.00 82.88 237 GLN A C 1
ATOM 1900 O O . GLN A 1 237 ? 7.896 -6.230 22.225 1.00 82.88 237 GLN A O 1
ATOM 1905 N N . LYS A 1 238 ? 6.960 -5.522 20.306 1.00 75.38 238 LYS A N 1
ATOM 1906 C CA . LYS A 1 238 ? 6.208 -6.755 20.031 1.00 75.38 238 LYS A CA 1
ATOM 1907 C C . LYS A 1 238 ? 7.101 -7.948 19.688 1.00 75.38 238 LYS A C 1
ATOM 1909 O O . LYS A 1 238 ? 6.772 -9.081 20.030 1.00 75.38 238 LYS A O 1
ATOM 1914 N N . ASN A 1 239 ? 8.236 -7.712 19.029 1.00 69.62 239 ASN A N 1
ATOM 1915 C CA . ASN A 1 239 ? 9.202 -8.768 18.709 1.00 69.62 239 ASN A CA 1
ATOM 1916 C C . ASN A 1 239 ? 10.129 -9.108 19.895 1.00 69.62 239 ASN A C 1
ATOM 1918 O O . ASN A 1 239 ? 10.588 -10.244 19.993 1.00 69.62 239 ASN A O 1
ATOM 1922 N N . ALA A 1 240 ? 10.394 -8.153 20.793 1.00 61.22 240 ALA A N 1
ATOM 1923 C CA . ALA A 1 240 ? 11.215 -8.343 21.991 1.00 61.22 240 ALA A CA 1
ATOM 1924 C C . ALA A 1 240 ? 10.487 -9.100 23.117 1.00 61.22 240 ALA A C 1
ATOM 1926 O O . ALA A 1 240 ? 11.145 -9.649 24.000 1.00 61.22 240 ALA A O 1
ATOM 1927 N N . SER A 1 241 ? 9.154 -9.189 23.060 1.00 45.69 241 SER A N 1
ATOM 1928 C CA . SER A 1 241 ? 8.330 -9.932 24.023 1.00 45.69 241 SER A CA 1
ATOM 1929 C C . SER A 1 241 ? 7.710 -11.194 23.401 1.00 45.69 241 SER A C 1
ATOM 1931 O O . SER A 1 241 ? 6.521 -11.205 23.080 1.00 45.69 241 SER A O 1
ATOM 1933 N N . PRO A 1 242 ? 8.457 -12.302 23.234 1.00 48.72 242 PRO A N 1
ATOM 1934 C CA . PRO A 1 242 ? 7.895 -13.571 22.786 1.00 48.72 242 PRO A CA 1
ATOM 1935 C C . PRO A 1 242 ? 7.296 -14.356 23.966 1.00 48.72 242 PRO A C 1
ATOM 1937 O O . PRO A 1 242 ? 7.684 -15.495 24.202 1.00 48.72 242 PRO A O 1
ATOM 1940 N N . SER A 1 243 ? 6.422 -13.761 24.785 1.00 40.72 243 SER A N 1
ATOM 1941 C CA . SER A 1 243 ? 5.606 -14.476 25.791 1.00 40.72 243 SER A CA 1
ATOM 1942 C C . SER A 1 243 ? 4.669 -13.516 26.531 1.00 40.72 243 SER A C 1
ATOM 1944 O O . SER A 1 243 ? 5.124 -12.549 27.125 1.00 40.72 243 SER A O 1
ATOM 1946 N N . ASN A 1 244 ? 3.369 -13.822 26.524 1.00 43.12 244 ASN A N 1
ATOM 1947 C CA . ASN A 1 244 ? 2.385 -13.489 27.562 1.00 43.12 244 ASN A CA 1
ATOM 1948 C C . ASN A 1 244 ? 2.557 -12.139 28.291 1.00 43.12 244 ASN A C 1
ATOM 1950 O O . ASN A 1 244 ? 2.770 -12.119 29.500 1.00 43.12 244 ASN A O 1
ATOM 1954 N N . SER A 1 245 ? 2.385 -11.016 27.593 1.00 39.06 245 SER A N 1
ATOM 1955 C CA . SER A 1 245 ? 1.997 -9.763 28.252 1.00 39.06 245 SER A CA 1
ATOM 1956 C C . SER A 1 245 ? 0.524 -9.504 27.969 1.00 39.06 245 SER A C 1
ATOM 1958 O O . SER A 1 245 ? 0.130 -8.773 27.064 1.00 39.06 245 SER A O 1
ATOM 1960 N N . THR A 1 246 ? -0.307 -10.196 28.739 1.00 47.47 246 THR A N 1
ATOM 1961 C CA . THR A 1 246 ? -1.639 -9.726 29.097 1.00 47.47 246 THR A CA 1
ATOM 1962 C C . THR A 1 246 ? -1.421 -8.383 29.783 1.00 47.47 246 THR A C 1
ATOM 1964 O O . THR A 1 246 ? -0.930 -8.413 30.902 1.00 47.47 246 THR A O 1
ATOM 1967 N N . ASN A 1 247 ? -1.619 -7.255 29.088 1.00 49.06 247 ASN A N 1
ATOM 1968 C CA . ASN A 1 247 ? -1.912 -5.911 29.626 1.00 49.06 247 ASN A CA 1
ATOM 1969 C C . ASN A 1 247 ? -1.809 -4.839 28.519 1.00 49.06 247 ASN A C 1
ATOM 1971 O O . ASN A 1 247 ? -0.957 -3.958 28.551 1.00 49.06 247 ASN A O 1
ATOM 1975 N N . SER A 1 248 ? -2.716 -4.881 27.547 1.00 45.66 248 SER A N 1
ATOM 1976 C CA . SER A 1 248 ? -3.345 -3.657 27.040 1.00 45.66 248 SER A CA 1
ATOM 1977 C C . SER A 1 248 ? -4.782 -4.020 26.674 1.00 45.66 248 SER A C 1
ATOM 1979 O O . SER A 1 248 ? -5.012 -5.014 25.994 1.00 45.66 248 SER A O 1
ATOM 1981 N N . SER A 1 249 ? -5.727 -3.330 27.308 1.00 51.06 249 SER A N 1
ATOM 1982 C CA . SER A 1 249 ? -7.181 -3.228 27.096 1.00 51.06 249 SER A CA 1
ATOM 1983 C C . SER A 1 249 ? -7.863 -3.974 25.922 1.00 51.06 249 SER A C 1
ATOM 1985 O O . SER A 1 249 ? -8.664 -3.398 25.193 1.00 51.06 249 SER A O 1
ATOM 1987 N N . THR A 1 250 ? -7.633 -5.280 25.743 1.00 57.53 250 THR A N 1
ATOM 1988 C CA . THR A 1 250 ? -8.326 -6.068 24.705 1.00 57.53 250 THR A CA 1
ATOM 1989 C C . THR A 1 250 ? -9.854 -5.992 24.788 1.00 57.53 250 THR A C 1
ATOM 1991 O O . THR A 1 250 ? -10.456 -5.917 23.724 1.00 57.53 250 THR A O 1
ATOM 1994 N N . PRO A 1 251 ? -10.503 -5.937 25.973 1.00 59.84 251 PRO A N 1
ATOM 1995 C CA . PRO A 1 251 ? -11.953 -5.781 26.035 1.00 59.84 251 PRO A CA 1
ATOM 1996 C C . PRO A 1 251 ? -12.410 -4.394 25.571 1.00 59.84 251 PRO A C 1
ATOM 1998 O O . PRO A 1 251 ? -13.361 -4.308 24.809 1.00 59.84 251 PRO A O 1
ATOM 2001 N N . GLU A 1 252 ? -11.720 -3.320 25.975 1.00 64.12 252 GLU A N 1
ATOM 2002 C CA . GLU A 1 252 ? -12.094 -1.947 25.590 1.00 64.12 252 GLU A CA 1
ATOM 2003 C C . GLU A 1 252 ? -11.884 -1.731 24.088 1.00 64.12 252 GLU A C 1
ATOM 2005 O O . GLU A 1 252 ? -12.785 -1.252 23.415 1.00 64.12 252 GLU A O 1
ATOM 2010 N N . LYS A 1 253 ? -10.767 -2.216 23.521 1.00 68.50 253 LYS A N 1
ATOM 2011 C CA . LYS A 1 253 ? -10.544 -2.187 22.066 1.00 68.50 253 LYS A CA 1
ATOM 2012 C C . LYS A 1 253 ? -11.608 -2.957 21.285 1.00 68.50 253 LYS A C 1
ATOM 2014 O O . LYS A 1 253 ? -11.966 -2.534 20.193 1.00 68.50 253 LYS A O 1
ATOM 2019 N N . ILE A 1 254 ? -12.079 -4.099 21.794 1.00 70.06 254 ILE A N 1
ATOM 2020 C CA . ILE A 1 254 ? -13.159 -4.858 21.145 1.00 70.06 254 ILE A CA 1
ATOM 2021 C C . ILE A 1 254 ? -14.454 -4.047 21.175 1.00 70.06 254 ILE A C 1
ATOM 2023 O O . ILE A 1 254 ? -15.111 -3.961 20.145 1.00 70.06 254 ILE A O 1
ATOM 2027 N N . VAL A 1 255 ? -14.785 -3.419 22.307 1.00 71.94 255 VAL A N 1
ATOM 2028 C CA . VAL A 1 255 ? -15.978 -2.569 22.441 1.00 71.94 255 VAL A CA 1
ATOM 2029 C C . VAL A 1 255 ? -15.913 -1.371 21.489 1.00 71.94 255 VAL A C 1
ATOM 2031 O O . VAL A 1 255 ? -16.861 -1.154 20.739 1.00 71.94 255 VAL A O 1
ATOM 2034 N N . ASP A 1 256 ? -14.785 -0.659 21.438 1.00 73.12 256 ASP A N 1
ATOM 2035 C CA . ASP A 1 256 ? -14.590 0.482 20.535 1.00 73.12 256 ASP A CA 1
ATOM 2036 C C . ASP A 1 256 ? -14.712 0.060 19.060 1.00 73.12 256 ASP A C 1
ATOM 2038 O O . ASP A 1 256 ? -15.405 0.700 18.268 1.00 73.12 256 ASP A O 1
ATOM 2042 N N . LEU A 1 257 ? -14.073 -1.055 18.681 1.00 70.06 257 LEU A N 1
ATOM 2043 C CA . LEU A 1 257 ? -14.143 -1.587 17.318 1.00 70.06 257 LEU A CA 1
ATOM 2044 C C . LEU A 1 257 ? -15.548 -2.091 16.971 1.00 70.06 257 LEU A C 1
ATOM 2046 O O . LEU A 1 257 ? -15.991 -1.888 15.847 1.00 70.06 257 LEU A O 1
ATOM 2050 N N . GLN A 1 258 ? -16.266 -2.725 17.902 1.00 68.75 258 GLN A N 1
ATOM 2051 C CA . GLN A 1 258 ? -17.663 -3.130 17.710 1.00 68.75 258 GLN A CA 1
ATOM 2052 C C . GLN A 1 258 ? -18.570 -1.909 17.513 1.00 68.75 258 GLN A C 1
ATOM 2054 O O . GLN A 1 258 ? -19.428 -1.929 16.630 1.00 68.75 258 GLN A O 1
ATOM 2059 N N . GLN A 1 259 ? -18.339 -0.830 18.266 1.00 72.06 259 GLN A N 1
ATOM 2060 C CA . GLN A 1 259 ? -19.076 0.422 18.116 1.00 72.06 259 GLN A CA 1
ATOM 2061 C C . GLN A 1 259 ? -18.811 1.083 16.756 1.00 72.06 259 GLN A C 1
ATOM 2063 O O . GLN A 1 259 ? -19.756 1.511 16.100 1.00 72.06 259 GLN A O 1
ATOM 2068 N N . GLN A 1 260 ? -17.556 1.094 16.288 1.00 63.38 260 GLN A N 1
ATOM 2069 C CA . GLN A 1 260 ? -17.193 1.595 14.953 1.00 63.38 260 GLN A CA 1
ATOM 2070 C C . GLN A 1 260 ? -17.721 0.716 13.816 1.00 63.38 260 GLN A C 1
ATOM 2072 O O . GLN A 1 260 ? -18.096 1.216 12.758 1.00 63.38 260 GLN A O 1
ATOM 2077 N N . VAL A 1 261 ? -17.735 -0.605 14.014 1.00 65.06 261 VAL A N 1
ATOM 2078 C CA . VAL A 1 261 ? -18.333 -1.558 13.075 1.00 65.06 261 VAL A CA 1
ATOM 2079 C C . VAL A 1 261 ? -19.818 -1.223 12.923 1.00 65.06 261 VAL A C 1
ATOM 2081 O O . VAL A 1 261 ? -20.313 -1.204 11.798 1.00 65.06 261 VAL A O 1
ATOM 2084 N N . GLY A 1 262 ? -20.519 -0.920 14.013 1.00 57.97 262 GLY A N 1
ATOM 2085 C CA . GLY A 1 262 ? -21.941 -0.598 13.983 1.00 57.97 262 GLY A CA 1
ATOM 2086 C C . GLY A 1 262 ? -22.822 -1.779 13.553 1.00 57.97 262 GLY A C 1
ATOM 2087 O O . GLY A 1 262 ? -22.398 -2.721 12.863 1.00 57.97 262 GLY A O 1
ATOM 2088 N N . ASP A 1 263 ? -24.090 -1.722 13.949 1.00 55.34 263 ASP A N 1
ATOM 2089 C CA . ASP A 1 263 ? -25.074 -2.752 13.630 1.00 55.34 263 ASP A CA 1
ATOM 2090 C C . ASP A 1 263 ? -25.530 -2.609 12.175 1.00 55.34 263 ASP A C 1
ATOM 2092 O O . ASP A 1 263 ? -26.394 -1.805 11.838 1.00 55.34 263 ASP A O 1
ATOM 2096 N N . TYR A 1 264 ? -24.955 -3.414 11.282 1.00 57.50 264 TYR A N 1
ATOM 2097 C CA . TYR A 1 264 ? -25.618 -3.723 10.020 1.00 57.50 264 TYR A CA 1
ATOM 2098 C C . TYR A 1 264 ? -26.291 -5.075 10.205 1.00 57.50 264 TYR A C 1
ATOM 2100 O O . TYR A 1 264 ? -25.635 -6.115 10.122 1.00 57.50 264 TYR A O 1
ATOM 2108 N N . GLU A 1 265 ? -27.595 -5.055 10.483 1.00 60.38 265 GLU A N 1
ATOM 2109 C CA . GLU A 1 265 ? -28.435 -6.252 10.507 1.00 60.38 265 GLU A CA 1
ATOM 2110 C C . GLU A 1 265 ? -28.454 -6.883 9.108 1.00 60.38 265 GLU A C 1
ATOM 2112 O O . GLU A 1 265 ? -29.288 -6.591 8.248 1.00 60.38 265 GLU A O 1
ATOM 2117 N N . ILE A 1 266 ? -27.495 -7.769 8.851 1.00 71.50 266 ILE A N 1
ATOM 2118 C CA . ILE A 1 266 ? -27.653 -8.770 7.807 1.00 71.50 266 ILE A CA 1
ATOM 2119 C C . ILE A 1 266 ? -28.747 -9.700 8.311 1.00 71.50 266 ILE A C 1
ATOM 2121 O O . ILE A 1 266 ? -28.545 -10.425 9.286 1.00 71.50 266 ILE A O 1
ATOM 2125 N N . ASP A 1 267 ? -29.897 -9.692 7.644 1.00 77.75 267 ASP A N 1
ATOM 2126 C CA . ASP A 1 267 ? -30.960 -10.642 7.940 1.00 77.75 267 ASP A CA 1
ATOM 2127 C C . ASP A 1 267 ? -30.480 -12.052 7.569 1.00 77.75 267 ASP A C 1
ATOM 2129 O O . ASP A 1 267 ? -30.540 -12.487 6.415 1.00 77.75 267 ASP A O 1
ATOM 2133 N N . LEU A 1 268 ? -29.965 -12.770 8.568 1.00 79.25 268 LEU A N 1
ATOM 2134 C CA . LEU A 1 268 ? -29.429 -14.116 8.403 1.00 79.25 268 LEU A CA 1
ATOM 2135 C C . LEU A 1 268 ? -30.489 -15.102 7.898 1.00 79.25 268 LEU A C 1
ATOM 2137 O O . LEU A 1 268 ? -30.118 -16.122 7.323 1.00 79.25 268 LEU A O 1
ATOM 2141 N N . SER A 1 269 ? -31.786 -14.803 8.051 1.00 80.62 269 SER A N 1
ATOM 2142 C CA . SER A 1 269 ? -32.856 -15.638 7.494 1.00 80.62 269 SER A CA 1
ATOM 2143 C C . SER A 1 269 ? -32.878 -15.609 5.962 1.00 80.62 269 SER A C 1
ATOM 2145 O O . SER A 1 269 ? -33.251 -16.594 5.324 1.00 80.62 269 SER A O 1
ATOM 2147 N N . MET A 1 270 ? -32.405 -14.512 5.363 1.00 85.12 270 MET A N 1
ATOM 2148 C CA . MET A 1 270 ? -32.256 -14.358 3.916 1.00 85.12 270 MET A CA 1
ATOM 2149 C C . MET A 1 270 ? -30.897 -14.848 3.397 1.00 85.12 270 MET A C 1
ATOM 2151 O O . MET A 1 270 ? -30.670 -14.826 2.183 1.00 85.12 270 MET A O 1
ATOM 2155 N N . LEU A 1 271 ? -29.984 -15.255 4.288 1.00 88.50 271 LEU A N 1
ATOM 2156 C CA . LEU A 1 271 ? -28.666 -15.772 3.936 1.00 88.50 271 LEU A CA 1
ATOM 2157 C C . LEU A 1 271 ? -28.709 -17.296 3.824 1.00 88.50 271 LEU A C 1
ATOM 2159 O O . LEU A 1 271 ? -28.892 -18.022 4.797 1.00 88.50 271 LEU A O 1
ATOM 2163 N N . THR A 1 272 ? -28.453 -17.798 2.625 1.00 90.75 272 THR A N 1
ATOM 2164 C CA . THR A 1 272 ? -28.346 -19.236 2.364 1.00 90.75 272 THR A CA 1
ATOM 2165 C C . THR A 1 272 ? -26.882 -19.618 2.213 1.00 90.75 272 THR A C 1
ATOM 2167 O O . THR A 1 272 ? -26.164 -19.037 1.402 1.00 90.75 272 THR A O 1
ATOM 2170 N N . ARG A 1 273 ? -26.415 -20.589 3.004 1.00 91.44 273 ARG A N 1
ATOM 2171 C CA . ARG A 1 273 ? -25.064 -21.152 2.887 1.00 91.44 273 ARG A CA 1
ATOM 2172 C C . ARG A 1 273 ? -25.100 -22.371 1.970 1.00 91.44 273 ARG A C 1
ATOM 2174 O O . ARG A 1 273 ? -25.867 -23.295 2.216 1.00 91.44 273 ARG A O 1
ATOM 2181 N N . GLY A 1 274 ? -24.265 -22.362 0.942 1.00 90.50 274 GLY A N 1
ATOM 2182 C CA . GLY A 1 274 ? -24.026 -23.481 0.038 1.00 90.50 274 GLY A CA 1
ATOM 2183 C C . GLY A 1 274 ? -22.698 -24.180 0.328 1.00 90.50 274 GLY A C 1
ATOM 2184 O O . GLY A 1 274 ? -22.252 -24.263 1.476 1.00 90.50 274 GLY A O 1
ATOM 2185 N N . ASP A 1 275 ? -22.065 -24.682 -0.731 1.00 91.50 275 ASP A N 1
ATOM 2186 C CA . ASP A 1 275 ? -20.852 -25.491 -0.638 1.00 91.50 275 ASP A CA 1
ATOM 2187 C C . ASP A 1 275 ? -19.653 -24.716 -0.085 1.00 91.50 275 ASP A C 1
ATOM 2189 O O . ASP A 1 275 ? -19.476 -23.511 -0.305 1.00 91.50 275 ASP A O 1
ATOM 2193 N N . LYS A 1 276 ? -18.781 -25.440 0.618 1.00 94.19 276 LYS A N 1
ATOM 2194 C CA . LYS A 1 276 ? -17.489 -24.917 1.058 1.00 94.19 276 LYS A CA 1
ATOM 2195 C C . LYS A 1 276 ? -16.576 -24.758 -0.156 1.00 94.19 276 LYS A C 1
ATOM 2197 O O . LYS A 1 276 ? -16.257 -25.740 -0.818 1.00 94.19 276 LYS A O 1
ATOM 2202 N N . ILE A 1 277 ? -16.129 -23.533 -0.413 1.00 94.62 277 ILE A N 1
ATOM 2203 C CA . ILE A 1 277 ? -15.286 -23.199 -1.570 1.00 94.62 277 ILE A CA 1
ATOM 2204 C C . ILE A 1 277 ? -13.805 -23.072 -1.216 1.00 94.62 277 ILE A C 1
ATOM 2206 O O . ILE A 1 277 ? -12.954 -23.269 -2.077 1.00 94.62 277 ILE A O 1
ATOM 2210 N N . ALA A 1 278 ? -13.474 -22.767 0.042 1.00 90.12 278 ALA A N 1
ATOM 2211 C CA . ALA A 1 278 ? -12.090 -22.741 0.506 1.00 90.12 278 ALA A CA 1
ATOM 2212 C C . ALA A 1 278 ? -11.986 -22.972 2.019 1.00 90.12 278 ALA A C 1
ATOM 2214 O O . ALA A 1 278 ? -12.948 -22.822 2.777 1.00 90.12 278 ALA A O 1
ATOM 2215 N N . SER A 1 279 ? -10.785 -23.317 2.477 1.00 87.19 279 SER A N 1
ATOM 2216 C CA . SER A 1 279 ? -10.451 -23.398 3.898 1.00 87.19 279 SER A CA 1
ATOM 2217 C C . SER A 1 279 ? -9.124 -22.690 4.137 1.00 87.19 279 SER A C 1
ATOM 2219 O O . SER A 1 279 ? -8.108 -23.058 3.555 1.00 87.19 279 SER A O 1
ATOM 2221 N N . GLY A 1 280 ? -9.145 -21.655 4.972 1.00 77.44 280 GLY A N 1
ATOM 2222 C CA . GLY A 1 280 ? -7.959 -20.946 5.444 1.00 77.44 280 GLY A CA 1
ATOM 2223 C C . GLY A 1 280 ? -7.595 -21.359 6.868 1.00 77.44 280 GLY A C 1
ATOM 2224 O O . GLY A 1 280 ? -8.336 -22.092 7.518 1.00 77.44 280 GLY A O 1
ATOM 2225 N N . SER A 1 281 ? -6.473 -20.863 7.393 1.00 69.38 281 SER A N 1
ATOM 2226 C CA . SER A 1 281 ? -6.004 -21.207 8.747 1.00 69.38 281 SER A CA 1
ATOM 2227 C C . SER A 1 281 ? -6.992 -20.846 9.863 1.00 69.38 281 SER A C 1
ATOM 2229 O O . SER A 1 281 ? -7.037 -21.527 10.881 1.00 69.38 281 SER A O 1
ATOM 2231 N N . SER A 1 282 ? -7.763 -19.775 9.677 1.00 68.44 282 SER A N 1
ATOM 2232 C CA . SER A 1 282 ? -8.618 -19.156 10.704 1.00 68.44 282 SER A CA 1
ATOM 2233 C C . SER A 1 282 ? -10.109 -19.194 10.352 1.00 68.44 282 SER A C 1
ATOM 2235 O O . SER A 1 282 ? -10.956 -19.052 11.233 1.00 68.44 282 SER A O 1
ATOM 2237 N N . ALA A 1 283 ? -10.442 -19.415 9.080 1.00 80.31 283 ALA A N 1
ATOM 2238 C CA . ALA A 1 283 ? -11.808 -19.349 8.584 1.00 80.31 283 ALA A CA 1
ATOM 2239 C C . ALA A 1 283 ? -12.056 -20.366 7.474 1.00 80.31 283 ALA A C 1
ATOM 2241 O O . ALA A 1 283 ? -11.144 -20.739 6.735 1.00 80.31 283 ALA A O 1
ATOM 2242 N N . ASP A 1 284 ? -13.311 -20.760 7.336 1.00 87.50 284 ASP A N 1
ATOM 2243 C CA . ASP A 1 284 ? -13.809 -21.486 6.179 1.00 87.50 284 ASP A CA 1
ATOM 2244 C C . ASP A 1 284 ? -14.636 -20.546 5.308 1.00 87.50 284 ASP A C 1
ATOM 2246 O O . ASP A 1 284 ? -15.399 -19.730 5.824 1.00 87.50 284 ASP A O 1
ATOM 2250 N N . LEU A 1 285 ? -14.468 -20.652 3.993 1.00 91.56 285 LEU A N 1
ATOM 2251 C CA . LEU A 1 285 ? -15.199 -19.847 3.026 1.00 91.56 285 LEU A CA 1
ATOM 2252 C C . LEU A 1 285 ? -16.236 -20.724 2.332 1.00 91.56 285 LEU A C 1
ATOM 2254 O O . LEU A 1 285 ? -15.904 -21.785 1.799 1.00 91.56 285 LEU A O 1
ATOM 2258 N N . TYR A 1 286 ? -17.477 -20.262 2.321 1.00 92.31 286 TYR A N 1
ATOM 2259 C CA . TYR A 1 286 ? -18.607 -20.922 1.681 1.00 92.31 286 TYR A CA 1
ATOM 2260 C C . TYR A 1 286 ? -19.153 -20.029 0.578 1.00 92.31 286 TYR A C 1
ATOM 2262 O O . TYR A 1 286 ? -19.151 -18.805 0.707 1.00 92.31 286 TYR A O 1
ATOM 2270 N N . ARG A 1 287 ? -19.654 -20.631 -0.494 1.00 93.94 287 ARG A N 1
ATOM 2271 C CA . ARG A 1 287 ? -20.537 -19.921 -1.417 1.00 93.94 287 ARG A CA 1
ATOM 2272 C C . ARG A 1 287 ? -21.908 -19.790 -0.765 1.00 93.94 287 ARG A C 1
ATOM 2274 O O . ARG A 1 287 ? -22.320 -20.675 -0.021 1.00 93.94 287 ARG A O 1
ATOM 2281 N N . GLY A 1 288 ? -22.617 -18.706 -1.021 1.00 93.06 288 GLY A N 1
ATOM 2282 C CA . GLY A 1 288 ? -23.956 -18.507 -0.495 1.00 93.06 288 GLY A CA 1
ATOM 2283 C C . GLY A 1 288 ? -24.763 -17.527 -1.319 1.00 93.06 288 GLY A C 1
ATOM 2284 O O . GLY A 1 288 ? -24.273 -16.957 -2.284 1.00 93.06 288 GLY A O 1
ATOM 2285 N N . THR A 1 289 ? -26.007 -17.319 -0.914 1.00 92.25 289 THR A N 1
ATOM 2286 C CA . THR A 1 289 ? -26.914 -16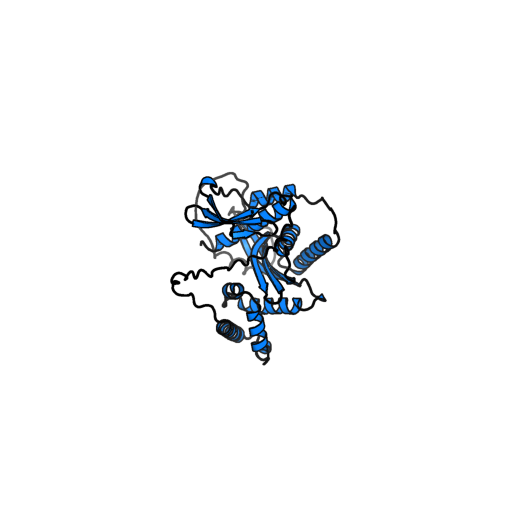.379 -1.575 1.00 92.25 289 THR A CA 1
ATOM 2287 C C . THR A 1 289 ? -27.565 -15.485 -0.530 1.00 92.25 289 THR A C 1
ATOM 2289 O O . THR A 1 289 ? -28.136 -15.998 0.433 1.00 92.25 289 THR A O 1
ATOM 2292 N N . TYR A 1 290 ? -27.500 -14.166 -0.717 1.00 90.31 290 TYR A N 1
ATOM 2293 C CA . TYR A 1 290 ? -28.148 -13.166 0.138 1.00 90.31 290 TYR A CA 1
ATOM 2294 C C . TYR A 1 290 ? -29.009 -12.237 -0.716 1.00 90.31 290 TYR A C 1
ATOM 2296 O O . TYR A 1 290 ? -28.519 -11.656 -1.681 1.00 90.31 290 TYR A O 1
ATOM 2304 N N . LYS A 1 291 ? -30.309 -12.121 -0.410 1.00 87.31 291 LYS A N 1
ATOM 2305 C CA . LYS A 1 291 ? -31.277 -11.337 -1.214 1.00 87.31 291 LYS A CA 1
ATOM 2306 C C . LYS A 1 291 ? -31.205 -11.646 -2.723 1.00 87.31 291 LYS A C 1
ATOM 2308 O O . LYS A 1 291 ? -31.269 -10.746 -3.554 1.00 87.31 291 LYS A O 1
ATOM 2313 N N . GLY A 1 292 ? -31.007 -12.919 -3.077 1.00 84.62 292 GLY A N 1
ATOM 2314 C CA . GLY A 1 292 ? -30.878 -13.375 -4.468 1.00 84.62 292 GLY A CA 1
ATOM 2315 C C . GLY A 1 292 ? -29.525 -13.100 -5.139 1.00 84.62 292 GLY A C 1
ATOM 2316 O O . GLY A 1 292 ? -29.346 -13.480 -6.291 1.00 84.62 292 GLY A O 1
ATOM 2317 N N . HIS A 1 293 ? -28.569 -12.491 -4.434 1.00 87.75 293 HIS A N 1
ATOM 2318 C CA . HIS A 1 293 ? -27.223 -12.218 -4.937 1.00 87.75 293 HIS A CA 1
ATOM 2319 C C . HIS A 1 293 ? -26.249 -13.298 -4.467 1.00 87.75 293 HIS A C 1
ATOM 2321 O O . HIS A 1 293 ? -26.304 -13.716 -3.310 1.00 87.75 293 HIS A O 1
ATOM 2327 N N . ASP A 1 294 ? -25.361 -13.739 -5.358 1.00 91.06 294 ASP A N 1
ATOM 2328 C CA . ASP A 1 294 ? -24.285 -14.677 -5.027 1.00 91.06 294 ASP A CA 1
ATOM 2329 C C . ASP A 1 294 ? -23.251 -13.978 -4.133 1.00 91.06 294 ASP A C 1
ATOM 2331 O O . ASP A 1 294 ? -22.764 -12.896 -4.465 1.00 91.06 294 ASP A O 1
ATOM 2335 N N . VAL A 1 295 ? -22.937 -14.576 -2.986 1.00 91.56 295 VAL A N 1
ATOM 2336 C CA . VAL A 1 295 ? -22.045 -14.011 -1.966 1.00 91.56 295 VAL A CA 1
ATOM 2337 C C . VAL A 1 295 ? -21.042 -15.052 -1.476 1.00 91.56 295 VAL A C 1
ATOM 2339 O O . VAL A 1 295 ? -21.301 -16.256 -1.482 1.00 91.56 295 VAL A O 1
ATOM 2342 N N . ALA A 1 296 ? -19.890 -14.587 -0.996 1.00 91.94 296 ALA A N 1
ATOM 2343 C CA . ALA A 1 296 ? -18.940 -15.419 -0.268 1.00 91.94 296 ALA A CA 1
ATOM 2344 C C . ALA A 1 296 ? -19.152 -15.242 1.244 1.00 91.94 296 ALA A C 1
ATOM 2346 O O . ALA A 1 296 ? -19.085 -14.131 1.763 1.00 91.94 296 ALA A O 1
ATOM 2347 N N . ILE A 1 297 ? -19.394 -16.338 1.961 1.00 90.25 297 ILE A N 1
ATOM 2348 C CA . ILE A 1 297 ? -19.617 -16.352 3.410 1.00 90.25 297 ILE A CA 1
ATOM 2349 C C . ILE A 1 297 ? -18.340 -16.840 4.093 1.00 90.25 297 ILE A C 1
ATOM 2351 O O . ILE A 1 297 ? -17.991 -18.020 4.003 1.00 90.25 297 ILE A O 1
ATOM 2355 N N . LYS A 1 298 ? -17.644 -15.943 4.797 1.00 88.12 298 LYS A N 1
ATOM 2356 C CA . LYS A 1 298 ? -16.458 -16.271 5.600 1.00 88.12 298 LYS A CA 1
ATOM 2357 C C . LYS A 1 298 ? -16.882 -16.606 7.031 1.00 88.12 298 LYS A C 1
ATOM 2359 O O . LYS A 1 298 ? -17.370 -15.747 7.755 1.00 88.12 298 LYS A O 1
ATOM 2364 N N . CYS A 1 299 ? -16.696 -17.853 7.452 1.00 84.12 299 CYS A N 1
ATOM 2365 C CA . CYS A 1 299 ? -17.011 -18.311 8.804 1.00 84.12 299 CYS A CA 1
ATOM 2366 C C . CYS A 1 299 ? -15.731 -18.529 9.606 1.00 84.12 299 CYS A C 1
ATOM 2368 O O . CYS A 1 299 ? -14.937 -19.415 9.284 1.00 84.12 299 CYS A O 1
ATOM 2370 N N . LEU A 1 300 ? -15.550 -17.757 10.676 1.00 78.31 300 LEU A N 1
ATOM 2371 C CA . LEU A 1 300 ? -14.463 -17.976 11.625 1.00 78.31 300 LEU A CA 1
ATOM 2372 C C . LEU A 1 300 ? -14.656 -19.294 12.377 1.00 78.31 300 LEU A C 1
ATOM 2374 O O . LEU A 1 300 ? -15.766 -19.645 12.780 1.00 78.31 300 LEU A O 1
ATOM 2378 N N . ARG A 1 301 ? -13.567 -20.036 12.592 1.00 79.06 301 ARG A N 1
ATOM 2379 C CA . ARG A 1 301 ? -13.627 -21.260 13.398 1.00 79.06 301 ARG A CA 1
ATOM 2380 C C . ARG A 1 301 ? -13.629 -20.896 14.884 1.00 79.06 301 ARG A C 1
ATOM 2382 O O . ARG A 1 301 ? -12.725 -20.210 15.350 1.00 79.06 301 ARG A O 1
ATOM 2389 N N . SER A 1 302 ? -14.588 -21.446 15.633 1.00 64.75 302 SER A N 1
ATOM 2390 C CA . SER A 1 302 ? -14.769 -21.201 17.076 1.00 64.75 302 SER A CA 1
ATOM 2391 C C . SER A 1 302 ? -13.514 -21.468 17.926 1.00 64.75 302 SER A C 1
ATOM 2393 O O . SER A 1 302 ? -13.297 -20.775 18.912 1.00 64.75 302 SER A O 1
ATOM 2395 N N . LEU A 1 303 ? -12.641 -22.392 17.505 1.00 57.88 303 LEU A N 1
ATOM 2396 C CA . LEU A 1 303 ? -11.370 -22.707 18.179 1.00 57.88 303 LEU A CA 1
ATOM 2397 C C . LEU A 1 303 ? -10.350 -21.549 18.187 1.00 57.88 303 LEU A C 1
ATOM 2399 O O . LEU A 1 303 ? -9.360 -21.626 18.909 1.00 57.88 303 LEU A O 1
ATOM 2403 N N . TYR A 1 304 ? -10.568 -20.501 17.386 1.00 56.50 304 TYR A N 1
ATOM 2404 C CA . TYR A 1 304 ? -9.711 -19.314 17.325 1.00 56.50 304 TYR A CA 1
ATOM 2405 C C . TYR A 1 304 ? -10.409 -18.046 17.823 1.00 56.50 304 TYR A C 1
ATOM 2407 O O . TYR A 1 304 ? -9.838 -16.975 17.680 1.00 56.50 304 TYR A O 1
ATOM 2415 N N . LEU A 1 305 ? -11.606 -18.129 18.412 1.00 59.03 305 LEU A N 1
ATOM 2416 C CA . LEU A 1 305 ? -12.263 -16.973 19.031 1.00 59.03 305 LEU A CA 1
ATOM 2417 C C . LEU A 1 305 ? -11.625 -16.680 20.398 1.00 59.03 305 LEU A C 1
ATOM 2419 O O . LEU A 1 305 ? -12.176 -16.997 21.445 1.00 59.03 305 LEU A O 1
ATOM 2423 N N . ASN A 1 306 ? -10.424 -16.109 20.368 1.00 63.62 306 ASN A N 1
ATOM 2424 C CA . ASN A 1 306 ? -9.810 -15.437 21.509 1.00 63.62 306 ASN A CA 1
ATOM 2425 C C . ASN A 1 306 ? -9.855 -13.925 21.249 1.00 63.62 306 ASN A C 1
ATOM 2427 O O . ASN A 1 306 ? -9.795 -13.521 20.087 1.00 63.62 306 ASN A O 1
ATOM 2431 N N . ASN A 1 307 ? -9.838 -13.097 22.299 1.00 65.81 307 ASN A N 1
ATOM 2432 C CA . ASN A 1 307 ? -9.806 -11.629 22.192 1.00 65.81 307 ASN A CA 1
ATOM 2433 C C . ASN A 1 307 ? -8.902 -11.071 21.060 1.00 65.81 307 ASN A C 1
ATOM 2435 O O . ASN A 1 307 ? -9.369 -10.229 20.298 1.00 65.81 307 ASN A O 1
ATOM 2439 N N . PRO A 1 308 ? -7.639 -11.522 20.863 1.00 65.44 308 PRO A N 1
ATOM 2440 C CA . PRO A 1 308 ? -6.810 -11.013 19.764 1.00 65.44 308 PRO A CA 1
ATOM 2441 C C . PRO A 1 308 ? -7.351 -11.340 18.363 1.00 65.44 308 PRO A C 1
ATOM 2443 O O . PRO A 1 308 ? -7.198 -10.536 17.452 1.00 65.44 308 PRO A O 1
ATOM 2446 N N . SER A 1 309 ? -7.983 -12.496 18.171 1.00 66.88 309 SER A N 1
ATOM 2447 C CA . SER A 1 309 ? -8.555 -12.894 16.879 1.00 66.88 309 SER A CA 1
ATOM 2448 C C . SER A 1 309 ? -9.895 -12.219 16.593 1.00 66.88 309 SER A C 1
ATOM 2450 O O . SER A 1 309 ? -10.251 -12.047 15.431 1.00 66.88 309 SER A O 1
ATOM 2452 N N . GLU A 1 310 ? -10.618 -11.809 17.634 1.00 71.25 310 GLU A N 1
ATOM 2453 C CA . GLU A 1 310 ? -11.805 -10.964 17.502 1.00 71.25 310 GLU A CA 1
ATOM 2454 C C . GLU A 1 310 ? -11.432 -9.542 17.065 1.00 71.25 310 GLU A C 1
ATOM 2456 O O . GLU A 1 310 ? -12.030 -9.020 16.129 1.00 71.25 310 GLU A O 1
ATOM 2461 N N . VAL A 1 311 ? -10.378 -8.956 17.648 1.00 70.56 311 VAL A N 1
ATOM 2462 C CA . VAL A 1 311 ? -9.828 -7.665 17.194 1.00 70.56 311 VAL A CA 1
ATOM 2463 C C . VAL A 1 311 ? -9.402 -7.731 15.724 1.00 70.56 311 VAL A C 1
ATOM 2465 O O . VAL A 1 311 ? -9.790 -6.865 14.944 1.00 70.56 311 VAL A O 1
ATOM 2468 N N . GLU A 1 312 ? -8.654 -8.770 15.323 1.00 71.38 312 GLU A N 1
ATOM 2469 C CA . GLU A 1 312 ? -8.260 -8.972 13.916 1.00 71.38 312 GLU A CA 1
ATOM 2470 C C . GLU A 1 312 ? -9.484 -9.060 12.986 1.00 71.38 312 GLU A C 1
ATOM 2472 O O . GLU A 1 312 ? -9.470 -8.505 11.888 1.00 71.38 312 GLU A O 1
ATOM 2477 N N . PHE A 1 313 ? -10.550 -9.737 13.422 1.00 74.81 313 PHE A N 1
ATOM 2478 C CA . PHE A 1 313 ? -11.782 -9.867 12.648 1.00 74.81 313 PHE A CA 1
ATOM 2479 C C . PHE A 1 313 ? -12.533 -8.543 12.507 1.00 74.81 313 PHE A C 1
ATOM 2481 O O . PHE A 1 313 ? -12.927 -8.187 11.400 1.00 74.81 313 PHE A O 1
ATOM 2488 N N . LEU A 1 314 ? -12.718 -7.805 13.601 1.00 75.06 314 LEU A N 1
ATOM 2489 C CA . LEU A 1 314 ? -13.415 -6.518 13.576 1.00 75.06 314 LEU A CA 1
ATOM 2490 C C . LEU A 1 314 ? -12.672 -5.504 12.701 1.00 75.06 314 LEU A C 1
ATOM 2492 O O . LEU A 1 314 ? -13.297 -4.793 11.920 1.00 75.06 314 LEU A O 1
ATOM 2496 N N . GLN A 1 315 ? -11.338 -5.499 12.757 1.00 72.56 315 GLN A N 1
ATOM 2497 C CA . GLN A 1 315 ? -10.514 -4.691 11.860 1.00 72.56 315 GLN A CA 1
ATOM 2498 C C . GLN A 1 315 ? -10.706 -5.081 10.388 1.00 72.56 315 GLN A C 1
ATOM 2500 O O . GLN A 1 315 ? -10.854 -4.203 9.542 1.00 72.56 315 GLN A O 1
ATOM 2505 N N . GLU A 1 316 ? -10.744 -6.381 10.069 1.00 73.44 316 GLU A N 1
ATOM 2506 C CA . GLU A 1 316 ? -11.026 -6.846 8.704 1.00 73.44 316 GLU A CA 1
ATOM 2507 C C . GLU A 1 316 ? -12.411 -6.375 8.226 1.00 73.44 316 GLU A C 1
ATOM 2509 O O . GLU A 1 316 ? -12.549 -5.920 7.092 1.00 73.44 316 GLU A O 1
ATOM 2514 N N . VAL A 1 317 ? -13.427 -6.424 9.094 1.00 75.50 317 VAL A N 1
ATOM 2515 C CA . VAL A 1 317 ? -14.780 -5.941 8.780 1.00 75.50 317 VAL A CA 1
ATOM 2516 C C . VAL A 1 317 ? -14.796 -4.431 8.518 1.00 75.50 317 VAL A C 1
ATOM 2518 O O . VAL A 1 317 ? -15.442 -4.000 7.563 1.00 75.50 317 VAL A O 1
ATOM 2521 N N . LEU A 1 318 ? -14.087 -3.631 9.321 1.00 72.94 318 LEU A N 1
ATOM 2522 C CA . LEU A 1 318 ? -13.993 -2.179 9.125 1.00 72.94 318 LEU A CA 1
ATOM 2523 C C . LEU A 1 318 ? -13.372 -1.823 7.773 1.00 72.94 318 LEU A C 1
ATOM 2525 O O . LEU A 1 318 ? -13.931 -1.009 7.041 1.00 72.94 318 LEU A O 1
ATOM 2529 N N . ILE A 1 319 ? -12.270 -2.485 7.411 1.00 72.12 319 ILE A N 1
ATOM 2530 C CA . ILE A 1 319 ? -11.597 -2.263 6.125 1.00 72.12 319 ILE A CA 1
ATOM 2531 C C . ILE A 1 319 ? -12.541 -2.599 4.966 1.00 72.12 319 ILE A C 1
ATOM 2533 O O . ILE A 1 319 ? -12.757 -1.779 4.076 1.00 72.12 319 ILE A O 1
ATOM 2537 N N . LEU A 1 320 ? -13.174 -3.778 5.009 1.00 70.94 320 LEU A N 1
ATOM 2538 C CA . LEU A 1 320 ? -14.084 -4.211 3.948 1.00 70.94 320 LEU A CA 1
ATOM 2539 C C . LEU A 1 320 ? -15.299 -3.287 3.797 1.00 70.94 320 LEU A C 1
ATOM 2541 O O . LEU A 1 320 ? -15.808 -3.133 2.691 1.00 70.94 320 LEU A O 1
ATOM 2545 N N . ARG A 1 321 ? -15.779 -2.655 4.872 1.00 68.94 321 ARG A N 1
ATOM 2546 C CA . ARG A 1 321 ? -16.876 -1.682 4.769 1.00 68.94 321 ARG A CA 1
ATOM 2547 C C . ARG A 1 321 ? -16.473 -0.413 4.032 1.00 68.94 321 ARG A C 1
ATOM 2549 O O . ARG A 1 321 ? -17.271 0.103 3.250 1.00 68.94 321 ARG A O 1
ATOM 2556 N N . GLN A 1 322 ? -15.265 0.077 4.273 1.00 59.69 322 GLN A N 1
ATOM 2557 C CA . GLN A 1 322 ? -14.817 1.341 3.706 1.00 59.69 322 GLN A CA 1
ATOM 2558 C C . GLN A 1 322 ? -14.589 1.230 2.190 1.00 59.69 322 GLN A C 1
ATOM 2560 O O . GLN A 1 322 ? -15.020 2.109 1.443 1.00 59.69 322 GLN A O 1
ATOM 2565 N N . ASP A 1 323 ? -14.042 0.104 1.720 1.00 49.75 323 ASP A N 1
ATOM 2566 C CA . ASP A 1 323 ? -13.815 -0.148 0.288 1.00 49.75 323 ASP A CA 1
ATOM 2567 C C . ASP A 1 323 ? -15.130 -0.280 -0.514 1.00 49.75 323 ASP A C 1
ATOM 2569 O O . ASP A 1 323 ? -15.217 0.157 -1.664 1.00 49.75 323 ASP A O 1
ATOM 2573 N N . PHE A 1 324 ? -16.194 -0.838 0.081 1.00 44.38 324 PHE A N 1
ATOM 2574 C CA . PHE A 1 324 ? -17.501 -0.970 -0.585 1.00 44.38 324 PHE A CA 1
ATOM 2575 C C . PHE A 1 324 ? -18.297 0.343 -0.661 1.00 44.38 324 PHE A C 1
ATOM 2577 O O . PHE A 1 324 ? -19.171 0.472 -1.526 1.00 44.38 324 PHE A O 1
ATOM 2584 N N . ALA A 1 325 ? -17.999 1.318 0.202 1.00 35.75 325 ALA A N 1
ATOM 2585 C CA . ALA A 1 325 ? -18.628 2.638 0.164 1.00 35.75 325 ALA A CA 1
ATOM 2586 C C . ALA A 1 325 ? -18.108 3.503 -1.000 1.00 35.75 325 ALA A C 1
ATOM 2588 O O . ALA A 1 325 ? -18.849 4.329 -1.524 1.00 35.75 325 ALA A O 1
ATOM 2589 N N . ILE A 1 326 ? -16.868 3.284 -1.454 1.00 35.03 326 ILE A N 1
ATOM 2590 C CA . ILE A 1 326 ? -16.237 4.085 -2.519 1.00 35.03 326 ILE A CA 1
ATOM 2591 C C . ILE A 1 326 ? -16.774 3.719 -3.917 1.00 35.03 326 ILE A C 1
ATOM 2593 O O . ILE A 1 326 ? -16.755 4.547 -4.822 1.00 35.03 326 ILE A O 1
ATOM 2597 N N . HIS A 1 327 ? -17.314 2.511 -4.103 1.00 31.22 327 HIS A N 1
ATOM 2598 C CA . HIS A 1 327 ? -17.793 2.033 -5.408 1.00 31.22 327 HIS A CA 1
ATOM 2599 C C . HIS A 1 327 ? -19.298 2.218 -5.678 1.00 31.22 327 HIS A C 1
ATOM 2601 O O . HIS A 1 327 ? -19.753 1.846 -6.758 1.00 31.22 327 HIS A O 1
ATOM 2607 N N . ASN A 1 328 ? -20.069 2.780 -4.740 1.00 28.59 328 ASN A N 1
ATOM 2608 C CA . ASN A 1 328 ? -21.515 3.009 -4.904 1.00 28.59 328 ASN A CA 1
ATOM 2609 C C . ASN A 1 328 ? -21.930 4.495 -4.892 1.00 28.59 328 ASN A C 1
ATOM 2611 O O . ASN A 1 328 ? -23.103 4.782 -4.653 1.00 28.59 328 ASN A O 1
ATOM 2615 N N . CYS A 1 329 ? -21.006 5.416 -5.178 1.00 30.61 329 CYS A N 1
ATOM 2616 C CA . CYS A 1 329 ? -21.328 6.819 -5.464 1.00 30.61 329 CYS A CA 1
ATOM 2617 C C . CYS A 1 329 ? -21.185 7.120 -6.957 1.00 30.61 329 CYS A C 1
ATOM 2619 O O . CYS A 1 329 ? -20.112 6.798 -7.519 1.00 30.61 329 CYS A O 1
#